Protein AF-A0A383A3B0-F1 (afdb_monomer_lite)

Radius of gyration: 23.28 Å; chains: 1; bounding box: 59×50×60 Å

Secondary structure (DSSP, 8-state):
-HHHHHHSS-HHHHHHGGGGHHHHHHHHHHHHHHH-HHHHHHHHHHHHHHHHHHHHHHHHHHHHSPPPTT-SS----GGGSSHHHHHHHHHHHHHHHHT--SHHHHHHHHHHHHHHHHHHHHHT-HHHHHHHHHHHHHHHHGGGS-------S---S-S-HHHHHHHHHHHHHHHHHHHHHHHHHHHHHHHHHHHS----HHHHHHHHHHHHHHHHHHHSTTT-S-TT-HHHHGGGT--TT-S-TT--S-----

Organism: NCBI:txid408172

pLDDT: mean 71.46, std 14.81, range [35.31, 95.44]

Structure (mmCIF, N/CA/C/O backbone):
data_AF-A0A383A3B0-F1
#
_entry.id   AF-A0A383A3B0-F1
#
loop_
_atom_site.group_PDB
_atom_site.id
_atom_site.type_symbol
_atom_site.label_atom_id
_atom_site.label_alt_id
_atom_site.label_comp_id
_atom_site.label_asym_id
_atom_site.label_entity_id
_atom_site.label_seq_id
_atom_site.pdbx_PDB_ins_code
_atom_site.Cartn_x
_atom_site.Cartn_y
_atom_site.Cartn_z
_atom_site.occupancy
_atom_site.B_iso_or_equiv
_atom_site.auth_seq_id
_atom_site.auth_comp_id
_atom_site.auth_asym_id
_atom_site.auth_atom_id
_atom_site.pdbx_PDB_model_num
ATOM 1 N N . SER A 1 1 ? -5.849 -15.292 -16.977 1.00 52.97 1 SER A N 1
ATOM 2 C CA . SER A 1 1 ? -7.202 -15.902 -16.977 1.00 52.97 1 SER A CA 1
ATOM 3 C C . SER A 1 1 ? -7.078 -17.417 -17.116 1.00 52.97 1 SER A C 1
ATOM 5 O O . SER A 1 1 ? -6.166 -17.869 -17.798 1.00 52.97 1 SER A O 1
ATOM 7 N N . LEU A 1 2 ? -7.965 -18.209 -16.495 1.00 58.41 2 LEU A N 1
ATOM 8 C CA . LEU A 1 2 ? -7.941 -19.687 -16.567 1.00 58.41 2 LEU A CA 1
ATOM 9 C C . LEU A 1 2 ? -7.883 -20.210 -18.016 1.00 58.41 2 LEU A C 1
ATOM 11 O O . LEU A 1 2 ? -7.104 -21.106 -18.318 1.00 58.41 2 LEU A O 1
ATOM 15 N N . LEU A 1 3 ? -8.624 -19.576 -18.930 1.00 56.88 3 LEU A N 1
ATOM 16 C CA . LEU A 1 3 ? -8.621 -19.905 -20.363 1.00 56.88 3 LEU A CA 1
ATOM 17 C C . LEU A 1 3 ? -7.269 -19.636 -21.050 1.00 56.88 3 LEU A C 1
ATOM 19 O O . LEU A 1 3 ? -6.867 -20.390 -21.929 1.00 56.88 3 LEU A O 1
ATOM 23 N N . SER A 1 4 ? -6.541 -18.599 -20.628 1.00 51.38 4 SER A N 1
ATOM 24 C CA . SER A 1 4 ? -5.202 -18.276 -21.143 1.00 51.38 4 SER A CA 1
ATOM 25 C C . SER A 1 4 ? -4.129 -19.224 -20.582 1.00 51.38 4 SER A C 1
ATOM 27 O O . SER A 1 4 ? -3.227 -19.628 -21.307 1.00 51.38 4 SER A O 1
ATOM 29 N N . VAL A 1 5 ? -4.275 -19.688 -19.332 1.00 58.38 5 VAL A N 1
ATOM 30 C CA . VAL A 1 5 ? -3.419 -20.743 -18.748 1.00 58.38 5 VAL A CA 1
ATOM 31 C C . VAL A 1 5 ? -3.615 -22.083 -19.465 1.00 58.38 5 VAL A C 1
ATOM 33 O O . VAL A 1 5 ? -2.646 -22.791 -19.718 1.00 58.38 5 VAL A O 1
ATOM 36 N N . MET A 1 6 ? -4.849 -22.417 -19.859 1.00 61.00 6 MET A N 1
ATOM 37 C CA . MET A 1 6 ? -5.130 -23.630 -20.642 1.00 61.00 6 MET A CA 1
ATOM 38 C C . MET A 1 6 ? -4.533 -23.583 -22.058 1.00 61.00 6 MET A C 1
ATOM 40 O O . MET A 1 6 ? -4.221 -24.633 -22.620 1.00 61.00 6 MET A O 1
ATOM 44 N N . ALA A 1 7 ? -4.360 -22.381 -22.616 1.00 59.28 7 ALA A N 1
ATOM 45 C CA . ALA A 1 7 ? -3.752 -22.147 -23.926 1.00 59.28 7 ALA A CA 1
ATOM 46 C C . ALA A 1 7 ? -2.217 -22.000 -23.882 1.00 59.28 7 ALA A C 1
ATOM 48 O O . ALA A 1 7 ? -1.566 -22.088 -24.923 1.00 59.28 7 ALA A O 1
ATOM 49 N N . SER A 1 8 ? -1.638 -21.795 -22.693 1.00 56.69 8 SER A N 1
ATOM 50 C CA . SER A 1 8 ? -0.191 -21.721 -22.475 1.00 56.69 8 SER A CA 1
ATOM 51 C C . SER A 1 8 ? 0.480 -23.075 -22.728 1.00 56.69 8 SER A C 1
ATOM 53 O O . SER A 1 8 ? -0.036 -24.132 -22.350 1.00 56.69 8 SER A O 1
ATOM 55 N N . ARG A 1 9 ? 1.665 -23.038 -23.354 1.00 57.84 9 ARG A N 1
ATOM 56 C CA . ARG A 1 9 ? 2.503 -24.223 -23.613 1.00 57.84 9 ARG A CA 1
ATOM 57 C C . ARG A 1 9 ? 2.981 -24.883 -22.313 1.00 57.84 9 ARG A C 1
ATOM 59 O O . ARG A 1 9 ? 3.090 -26.104 -22.282 1.00 57.84 9 ARG A O 1
ATOM 66 N N . ASP A 1 10 ? 3.170 -24.093 -21.253 1.00 62.19 10 ASP A N 1
ATOM 67 C CA . ASP A 1 10 ? 3.525 -24.551 -19.906 1.00 62.19 10 ASP A CA 1
ATOM 68 C C . ASP A 1 10 ? 2.336 -24.382 -18.951 1.00 62.19 10 ASP A C 1
ATOM 70 O O . ASP A 1 10 ? 2.154 -23.360 -18.284 1.00 62.19 10 ASP A O 1
ATOM 74 N N . ARG A 1 11 ? 1.482 -25.411 -18.904 1.00 58.91 11 ARG A N 1
ATOM 75 C CA . ARG A 1 11 ? 0.259 -25.425 -18.078 1.00 58.91 11 ARG A CA 1
ATOM 76 C C . ARG A 1 11 ? 0.552 -25.499 -16.578 1.00 58.91 11 ARG A C 1
ATOM 78 O O . ARG A 1 11 ? -0.259 -25.034 -15.786 1.00 58.91 11 ARG A O 1
ATOM 85 N N . VAL A 1 12 ? 1.680 -26.098 -16.193 1.00 61.06 12 VAL A N 1
ATOM 86 C CA . VAL A 1 12 ? 2.062 -26.307 -14.786 1.00 61.06 12 VAL A CA 1
ATOM 87 C C . VAL A 1 12 ? 2.526 -24.995 -14.150 1.00 61.06 12 VAL A C 1
ATOM 89 O O . VAL A 1 12 ? 2.072 -24.662 -13.059 1.00 61.06 12 VAL A O 1
ATOM 92 N N . GLU A 1 13 ? 3.335 -24.206 -14.861 1.00 59.34 13 GLU A N 1
ATOM 93 C CA . GLU A 1 13 ? 3.815 -22.893 -14.404 1.00 59.34 13 GLU A CA 1
ATOM 94 C C . GLU A 1 13 ? 2.648 -21.902 -14.225 1.00 59.34 13 GLU A C 1
ATOM 96 O O . GLU A 1 13 ? 2.495 -21.278 -13.175 1.00 59.34 13 GLU A O 1
ATOM 101 N N . GLY A 1 14 ? 1.731 -21.843 -15.202 1.00 55.81 14 GLY A N 1
ATOM 102 C CA . GLY A 1 14 ? 0.555 -20.966 -15.141 1.00 55.81 14 GLY A CA 1
ATOM 103 C C . GLY A 1 14 ? -0.447 -21.327 -14.034 1.00 55.81 14 GLY A C 1
ATOM 104 O O . GLY A 1 14 ? -1.266 -20.492 -13.649 1.00 55.81 14 GLY A O 1
ATOM 105 N N . LEU A 1 15 ? -0.379 -22.551 -13.494 1.00 59.22 15 LEU A N 1
ATOM 106 C CA . LEU A 1 15 ? -1.174 -22.997 -12.347 1.00 59.22 15 LEU A CA 1
ATOM 107 C C . LEU A 1 15 ? -0.627 -22.495 -11.005 1.00 59.22 15 LEU A C 1
ATOM 109 O O . LEU A 1 15 ? -1.408 -22.288 -10.078 1.00 59.22 15 LEU A O 1
ATOM 113 N N . PHE A 1 16 ? 0.676 -22.228 -10.898 1.00 57.12 16 PHE A N 1
ATOM 114 C CA . PHE A 1 16 ? 1.257 -21.616 -9.700 1.00 57.12 16 PHE A CA 1
ATOM 115 C C . PHE A 1 16 ? 1.021 -20.100 -9.630 1.00 57.12 16 PHE A C 1
ATOM 117 O O . PHE A 1 16 ? 0.923 -19.557 -8.527 1.00 57.12 16 PHE A O 1
ATOM 124 N N . GLU A 1 17 ? 0.820 -19.435 -10.772 1.00 57.41 17 GLU A N 1
ATOM 125 C CA . GLU A 1 17 ? 0.401 -18.024 -10.831 1.00 57.41 17 GLU A CA 1
ATOM 126 C C . GLU A 1 17 ? -1.098 -17.805 -10.527 1.00 57.41 17 GLU A C 1
ATOM 128 O O . GLU A 1 17 ? -1.523 -16.692 -10.230 1.00 57.41 17 GLU A O 1
ATOM 133 N N . LEU A 1 18 ? -1.915 -18.867 -10.459 1.00 58.00 18 LEU A N 1
ATOM 134 C CA . LEU A 1 18 ? -3.342 -18.800 -10.088 1.00 58.00 18 LEU A CA 1
ATOM 135 C C . LEU A 1 18 ? -3.607 -18.416 -8.618 1.00 58.00 18 LEU A C 1
ATOM 137 O O . LEU A 1 18 ? -4.763 -18.403 -8.192 1.00 58.00 18 LEU A O 1
ATOM 141 N N . ARG A 1 19 ? -2.584 -18.035 -7.837 1.00 56.69 19 ARG A N 1
ATOM 142 C CA . ARG A 1 19 ? -2.753 -17.409 -6.507 1.00 56.69 19 ARG A CA 1
ATOM 143 C C . ARG A 1 19 ? -3.634 -16.154 -6.568 1.00 56.69 19 ARG A C 1
ATOM 145 O O . ARG A 1 19 ? -4.275 -15.795 -5.586 1.00 56.69 19 ARG A O 1
ATOM 152 N N . GLU A 1 20 ? -3.753 -15.538 -7.735 1.00 60.06 20 GLU A N 1
ATOM 153 C CA . GLU A 1 20 ? -4.699 -14.455 -7.996 1.00 60.06 20 GLU A CA 1
ATOM 154 C C . GLU A 1 20 ? -6.174 -14.878 -7.870 1.00 60.06 20 GLU A C 1
ATOM 156 O O . GLU A 1 20 ? -7.031 -14.017 -7.690 1.00 60.06 20 GLU A O 1
ATOM 161 N N . ILE A 1 21 ? -6.508 -16.179 -7.867 1.00 65.06 21 ILE A N 1
ATOM 162 C CA . ILE A 1 21 ? -7.881 -16.642 -7.597 1.00 65.06 21 ILE A CA 1
ATOM 163 C C . ILE A 1 21 ? -8.361 -16.165 -6.222 1.00 65.06 21 ILE A C 1
ATOM 165 O O . ILE A 1 21 ? -9.535 -15.829 -6.052 1.00 65.06 21 ILE A O 1
ATOM 169 N N . PHE A 1 22 ? -7.459 -16.071 -5.242 1.00 65.81 22 PHE A N 1
ATOM 170 C CA . PHE A 1 22 ? -7.802 -15.567 -3.915 1.00 65.81 22 PHE A CA 1
ATOM 171 C C . PHE A 1 22 ? -8.267 -14.100 -3.947 1.00 65.81 22 PHE A C 1
ATOM 173 O O . PHE A 1 22 ? -9.016 -13.687 -3.061 1.00 65.81 22 PHE A O 1
ATOM 180 N N . LEU A 1 23 ? -7.938 -13.328 -4.993 1.00 71.06 23 LEU A N 1
ATOM 181 C CA . LEU A 1 23 ? -8.481 -11.980 -5.189 1.00 71.06 23 LEU A CA 1
ATOM 182 C C . LEU A 1 23 ? -9.992 -12.000 -5.458 1.00 71.06 23 LEU A C 1
ATOM 184 O O . LEU A 1 23 ? -10.677 -11.066 -5.053 1.00 71.06 23 LEU A O 1
ATOM 188 N N . PHE A 1 24 ? -10.553 -13.070 -6.035 1.00 76.25 24 PHE A N 1
ATOM 189 C CA . PHE A 1 24 ? -12.012 -13.204 -6.177 1.00 76.25 24 PHE A CA 1
ATOM 190 C C . PHE A 1 24 ? -12.716 -13.444 -4.837 1.00 76.25 24 PHE A C 1
ATOM 192 O O . PHE A 1 24 ? -13.902 -13.142 -4.704 1.00 76.25 24 PHE A O 1
ATOM 199 N N . ALA A 1 25 ? -11.999 -13.936 -3.822 1.00 75.19 25 ALA A N 1
ATOM 200 C CA . ALA A 1 25 ? -12.532 -14.042 -2.468 1.00 75.19 25 ALA A CA 1
ATOM 201 C C . ALA A 1 25 ? -12.521 -12.690 -1.733 1.00 75.19 25 ALA A C 1
ATOM 203 O O . ALA A 1 25 ? -13.308 -12.498 -0.804 1.00 75.19 25 ALA A O 1
ATOM 204 N N . ALA A 1 26 ? -11.683 -11.731 -2.148 1.00 80.06 26 ALA A N 1
ATOM 205 C CA . ALA A 1 26 ? -11.537 -10.451 -1.457 1.00 80.06 26 ALA A CA 1
ATOM 206 C C . ALA A 1 26 ? -12.848 -9.640 -1.360 1.00 80.06 26 ALA A C 1
ATOM 208 O O . ALA A 1 26 ? -13.149 -9.172 -0.258 1.00 80.06 26 ALA A O 1
ATOM 209 N N . PRO A 1 27 ? -13.690 -9.512 -2.408 1.00 81.12 27 PRO A N 1
ATOM 210 C CA . PRO A 1 27 ? -14.987 -8.842 -2.296 1.00 81.12 27 PRO A CA 1
ATOM 211 C C . PRO A 1 27 ? -15.935 -9.544 -1.322 1.00 81.12 27 PRO A C 1
ATOM 213 O O . PRO A 1 27 ? -16.608 -8.884 -0.535 1.00 81.12 27 PRO A O 1
ATOM 216 N N . VAL A 1 28 ? -15.957 -10.881 -1.329 1.00 82.31 28 VAL A N 1
ATOM 217 C CA . VAL A 1 28 ? -16.833 -11.688 -0.464 1.00 82.31 28 VAL A CA 1
ATOM 218 C C . VAL A 1 28 ? -16.423 -11.548 1.000 1.00 82.31 28 VAL A C 1
ATOM 220 O O . VAL A 1 28 ? -17.264 -11.292 1.861 1.00 82.31 28 VAL A O 1
ATOM 223 N N . VAL A 1 29 ? -15.122 -11.651 1.282 1.00 81.25 29 VAL A N 1
ATOM 224 C CA . VAL A 1 29 ? -14.567 -11.459 2.626 1.00 81.25 29 VAL A CA 1
ATOM 225 C C . VAL A 1 29 ? -14.813 -10.028 3.101 1.00 81.25 29 VAL A C 1
ATOM 227 O O . VAL A 1 29 ? -15.280 -9.827 4.219 1.00 81.25 29 VAL A O 1
ATOM 230 N N . THR A 1 30 ? -14.577 -9.031 2.247 1.00 81.75 30 THR A N 1
ATOM 231 C CA . THR A 1 30 ? -14.798 -7.616 2.583 1.00 81.75 30 THR A CA 1
ATOM 232 C C . THR A 1 30 ? -16.273 -7.338 2.874 1.00 81.75 30 THR A C 1
ATOM 234 O O . THR A 1 30 ? -16.594 -6.671 3.856 1.00 81.75 30 THR A O 1
ATOM 237 N N . TRP A 1 31 ? -17.186 -7.904 2.081 1.00 82.31 31 TRP A N 1
ATOM 238 C CA . TRP A 1 31 ? -18.629 -7.808 2.298 1.00 82.31 31 TRP A CA 1
ATOM 239 C C . TRP A 1 31 ? -19.073 -8.468 3.611 1.00 82.31 31 TRP A C 1
ATOM 241 O O . TRP A 1 31 ? -19.857 -7.889 4.365 1.00 82.31 31 TRP A O 1
ATOM 251 N N . ALA A 1 32 ? -18.544 -9.653 3.927 1.00 81.50 32 ALA A N 1
ATOM 252 C CA . ALA A 1 32 ? -18.823 -10.340 5.186 1.00 81.50 32 ALA A CA 1
ATOM 253 C C . ALA A 1 32 ? -18.321 -9.538 6.400 1.00 81.50 32 ALA A C 1
ATOM 255 O O . ALA A 1 32 ? -19.049 -9.376 7.380 1.00 81.50 32 ALA A O 1
ATOM 256 N N . LEU A 1 33 ? -17.113 -8.969 6.307 1.00 84.38 33 LEU A N 1
ATOM 257 C CA . LEU A 1 33 ? -16.558 -8.069 7.321 1.00 84.38 33 LEU A CA 1
ATOM 258 C C . LEU A 1 33 ? -17.365 -6.770 7.445 1.00 84.38 33 LEU A C 1
ATOM 260 O O . LEU A 1 33 ? -17.422 -6.199 8.527 1.00 84.38 33 LEU A O 1
ATOM 264 N N . TRP A 1 34 ? -17.997 -6.290 6.374 1.00 82.81 34 TRP A N 1
ATOM 265 C CA . TRP A 1 34 ? -18.821 -5.083 6.428 1.00 82.81 34 TRP A CA 1
ATOM 266 C C . TRP A 1 34 ? -20.138 -5.293 7.188 1.00 82.81 34 TRP A C 1
ATOM 268 O O . TRP A 1 34 ? -20.570 -4.399 7.915 1.00 82.81 34 TRP A O 1
ATOM 278 N N . ARG A 1 35 ? -20.781 -6.461 7.041 1.00 86.38 35 ARG A N 1
ATOM 279 C CA . ARG A 1 35 ? -22.093 -6.732 7.661 1.00 86.38 35 ARG A CA 1
ATOM 280 C C . ARG A 1 35 ? -22.025 -7.026 9.157 1.00 86.38 35 ARG A C 1
ATOM 282 O O . ARG A 1 35 ? -22.967 -6.683 9.864 1.00 86.38 35 ARG A O 1
ATOM 289 N N . ASP A 1 36 ? -20.956 -7.663 9.632 1.00 87.31 36 ASP A N 1
ATOM 290 C CA . ASP A 1 36 ? -20.800 -8.034 11.043 1.00 87.31 36 ASP A CA 1
ATOM 291 C C . ASP A 1 36 ? -19.672 -7.233 11.705 1.00 87.31 36 ASP A C 1
ATOM 293 O O . ASP A 1 36 ? -18.486 -7.421 11.429 1.00 87.31 36 ASP A O 1
ATOM 297 N N . GLU A 1 37 ? -20.040 -6.367 12.650 1.00 85.62 37 GLU A N 1
ATOM 298 C CA . GLU A 1 37 ? -19.102 -5.542 13.408 1.00 85.62 37 GLU A CA 1
ATOM 299 C C . GLU A 1 37 ? -18.074 -6.366 14.203 1.00 85.62 37 GLU A C 1
ATOM 301 O O . GLU A 1 37 ? -16.904 -5.976 14.292 1.00 85.62 37 GLU A O 1
ATOM 306 N N . LYS A 1 38 ? -18.462 -7.530 14.741 1.00 86.00 38 LYS A N 1
ATOM 307 C CA . LYS A 1 38 ? -17.539 -8.417 15.464 1.00 86.00 38 LYS A CA 1
ATOM 308 C C . LYS A 1 38 ? -16.576 -9.103 1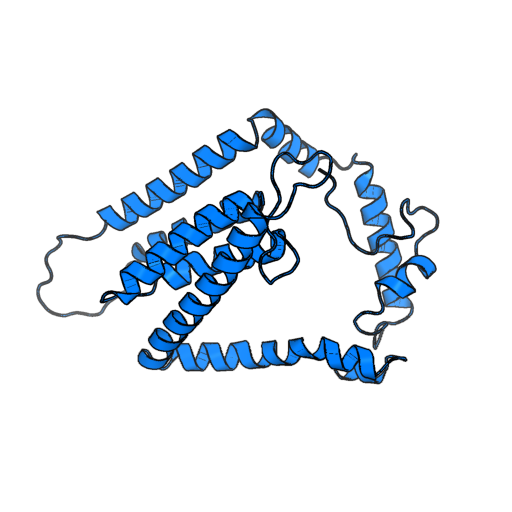4.503 1.00 86.00 38 LYS A C 1
ATOM 310 O O . LYS A 1 38 ? -15.397 -9.261 14.834 1.00 86.00 38 LYS A O 1
ATOM 315 N N . ALA A 1 39 ? -17.044 -9.519 13.326 1.00 86.94 39 ALA A N 1
ATOM 316 C CA . ALA A 1 39 ? -16.177 -10.044 12.272 1.00 86.94 39 ALA A CA 1
ATOM 317 C C . ALA A 1 39 ? -15.189 -8.971 11.798 1.00 86.94 39 ALA A C 1
ATOM 319 O O . ALA A 1 39 ? -13.989 -9.236 11.778 1.00 86.94 39 ALA A O 1
ATOM 320 N N . ARG A 1 40 ? -15.659 -7.742 11.546 1.00 87.81 40 ARG A N 1
ATOM 321 C CA . ARG A 1 40 ? -14.827 -6.580 11.198 1.00 87.81 40 ARG A CA 1
ATOM 322 C C . ARG A 1 40 ? -13.714 -6.339 12.207 1.00 87.81 40 ARG A C 1
ATOM 324 O O . ARG A 1 40 ? -12.547 -6.235 11.838 1.00 87.81 40 ARG A O 1
ATOM 331 N N . ALA A 1 41 ? -14.069 -6.272 13.491 1.00 87.06 41 ALA A N 1
ATOM 332 C CA . ALA A 1 41 ? -13.117 -6.007 14.562 1.00 87.06 41 ALA A CA 1
ATOM 333 C C . ALA A 1 41 ? -12.071 -7.124 14.694 1.00 87.06 41 ALA A C 1
ATOM 335 O O . ALA A 1 41 ? -10.896 -6.842 14.928 1.00 87.06 41 ALA A O 1
ATOM 336 N N . ARG A 1 42 ? -12.472 -8.393 14.526 1.00 88.12 42 ARG A N 1
ATOM 337 C CA . ARG A 1 42 ? -11.534 -9.526 14.495 1.00 88.12 42 ARG A CA 1
ATOM 338 C C . ARG A 1 42 ? -10.632 -9.475 13.264 1.00 88.12 42 ARG A C 1
ATOM 340 O O . ARG A 1 42 ? -9.423 -9.605 13.419 1.00 88.12 42 ARG A O 1
ATOM 347 N N . GLY A 1 43 ? -11.195 -9.225 12.084 1.00 88.75 43 GLY A N 1
ATOM 348 C CA . GLY A 1 43 ? -10.455 -9.105 10.828 1.00 88.75 43 GLY A CA 1
ATOM 349 C C . GLY A 1 43 ? -9.384 -8.019 10.889 1.00 88.75 43 GLY A C 1
ATOM 350 O O . GLY A 1 43 ? -8.235 -8.284 10.558 1.00 88.75 43 GLY A O 1
ATOM 351 N N . LEU A 1 44 ? -9.716 -6.840 11.424 1.00 89.94 44 LEU A N 1
ATOM 352 C CA . LEU A 1 44 ? -8.750 -5.756 11.626 1.00 89.94 44 LEU A CA 1
ATOM 353 C C . LEU A 1 44 ? -7.623 -6.126 12.603 1.00 89.94 44 LEU A C 1
ATOM 355 O O . LEU A 1 44 ? -6.477 -5.755 12.374 1.00 89.94 44 LEU A O 1
ATOM 359 N N . LYS A 1 45 ? -7.910 -6.880 13.673 1.00 90.31 45 LYS A N 1
ATOM 360 C CA . LYS A 1 45 ? -6.864 -7.365 14.594 1.00 90.31 45 LYS A CA 1
ATOM 361 C C . LYS A 1 45 ? -5.938 -8.377 13.921 1.00 90.31 45 LYS A C 1
ATOM 363 O O . LYS A 1 45 ? -4.728 -8.271 14.074 1.00 90.31 45 LYS A O 1
ATOM 368 N N . VAL A 1 46 ? -6.491 -9.328 13.166 1.00 91.44 46 VAL A N 1
ATOM 369 C CA . VAL A 1 46 ? -5.700 -10.305 12.397 1.00 91.44 46 VAL A CA 1
ATOM 370 C C . VAL A 1 46 ? -4.836 -9.588 11.360 1.00 91.44 46 VAL A C 1
ATOM 372 O O . VAL A 1 46 ? -3.644 -9.862 11.253 1.00 91.44 46 VAL A O 1
ATOM 375 N N . PHE A 1 47 ? -5.411 -8.609 10.664 1.00 91.62 47 PHE A N 1
ATOM 376 C CA . PHE A 1 47 ? -4.686 -7.748 9.740 1.00 91.62 47 PHE A CA 1
ATOM 377 C C . PHE A 1 47 ? -3.542 -7.000 10.437 1.00 91.62 47 PHE A C 1
ATOM 379 O O . PHE A 1 47 ? -2.419 -7.017 9.943 1.00 91.62 47 PHE A O 1
ATOM 386 N N . ALA A 1 48 ? -3.781 -6.426 11.621 1.00 92.88 48 ALA A N 1
ATOM 387 C CA . ALA A 1 48 ? -2.748 -5.740 12.394 1.00 92.88 48 ALA A CA 1
ATOM 388 C C . ALA A 1 48 ? -1.577 -6.652 12.779 1.00 92.88 48 ALA A C 1
ATOM 390 O O . ALA A 1 48 ? -0.424 -6.234 12.688 1.00 92.88 48 ALA A O 1
ATOM 391 N N . VAL A 1 49 ? -1.857 -7.905 13.151 1.00 94.19 49 VAL A N 1
ATOM 392 C CA . VAL A 1 49 ? -0.820 -8.915 13.414 1.00 94.19 49 VAL A CA 1
ATOM 393 C C . VAL A 1 49 ? -0.027 -9.230 12.143 1.00 94.19 49 VAL A C 1
ATOM 395 O O . VAL A 1 49 ? 1.199 -9.288 12.193 1.00 94.19 49 VAL A O 1
ATOM 398 N N . GLY A 1 50 ? -0.700 -9.373 10.996 1.00 93.81 50 GLY A N 1
ATOM 399 C CA . GLY A 1 50 ? -0.041 -9.589 9.704 1.00 93.81 50 GLY A CA 1
ATOM 400 C C . GLY A 1 50 ? 0.887 -8.436 9.310 1.00 93.81 50 GLY A C 1
ATOM 401 O O . GLY A 1 50 ? 2.026 -8.670 8.908 1.00 93.81 50 GLY A O 1
ATOM 402 N N . ILE A 1 51 ? 0.442 -7.190 9.497 1.00 95.25 51 ILE A N 1
ATOM 403 C CA . ILE A 1 51 ? 1.277 -6.006 9.255 1.00 95.25 51 ILE A CA 1
ATOM 404 C C . ILE A 1 51 ? 2.455 -5.958 10.221 1.00 95.25 51 ILE A C 1
ATOM 406 O O . ILE A 1 51 ? 3.573 -5.714 9.785 1.00 95.25 51 ILE A O 1
ATOM 410 N N . PHE A 1 52 ? 2.248 -6.254 11.503 1.00 95.06 52 PHE A N 1
ATOM 411 C CA . PHE A 1 52 ? 3.346 -6.323 12.463 1.00 95.06 52 PHE A CA 1
ATOM 412 C C . PHE A 1 52 ? 4.409 -7.361 12.067 1.00 95.06 52 PHE A C 1
ATOM 414 O O . PHE A 1 52 ? 5.599 -7.057 12.101 1.00 95.06 52 PHE A O 1
ATOM 421 N N . ALA A 1 53 ? 3.999 -8.551 11.618 1.00 95.44 53 ALA A N 1
ATOM 422 C CA . ALA A 1 53 ? 4.927 -9.568 11.125 1.00 95.44 53 ALA A CA 1
ATOM 423 C C . ALA A 1 53 ? 5.697 -9.095 9.877 1.00 95.44 53 ALA A C 1
ATOM 425 O O . ALA A 1 53 ? 6.911 -9.274 9.790 1.00 95.44 53 ALA A O 1
ATOM 426 N N . ALA A 1 54 ? 5.017 -8.434 8.934 1.00 93.31 54 ALA A N 1
ATOM 427 C CA . ALA A 1 54 ? 5.659 -7.874 7.747 1.00 93.31 54 ALA A CA 1
ATOM 428 C C . ALA A 1 54 ? 6.664 -6.759 8.095 1.00 93.31 54 ALA A C 1
ATOM 430 O O . ALA A 1 54 ? 7.746 -6.700 7.511 1.00 93.31 54 ALA A O 1
ATOM 431 N N . LEU A 1 55 ? 6.334 -5.911 9.075 1.00 91.81 55 LEU A N 1
ATOM 432 C CA . LEU A 1 55 ? 7.234 -4.884 9.603 1.00 91.81 55 LEU A CA 1
ATOM 433 C C . LEU A 1 55 ? 8.462 -5.500 10.261 1.00 91.81 55 LEU A C 1
ATOM 435 O O . LEU A 1 55 ? 9.565 -5.030 10.014 1.00 91.81 55 LEU A O 1
ATOM 439 N N . PHE A 1 56 ? 8.293 -6.564 11.047 1.00 92.75 56 PHE A N 1
ATOM 440 C CA . PHE A 1 56 ? 9.414 -7.263 11.670 1.00 92.75 56 PHE A CA 1
ATOM 441 C C . PHE A 1 56 ? 10.426 -7.751 10.624 1.00 92.75 56 PHE A C 1
ATOM 443 O O . PHE A 1 56 ? 11.619 -7.489 10.756 1.00 92.75 56 PHE A O 1
ATOM 450 N N . VAL A 1 57 ? 9.948 -8.371 9.538 1.00 92.56 57 VAL A N 1
ATOM 451 C CA . VAL A 1 57 ? 10.802 -8.778 8.408 1.00 92.56 57 VAL A CA 1
ATOM 452 C C . VAL A 1 57 ? 11.465 -7.565 7.748 1.00 92.56 57 VAL A C 1
ATOM 454 O O . VAL A 1 57 ? 12.663 -7.599 7.484 1.00 92.56 57 VAL A O 1
ATOM 457 N N . GLY A 1 58 ? 10.718 -6.483 7.512 1.00 88.25 58 GLY A N 1
ATOM 458 C CA . GLY A 1 58 ? 11.246 -5.255 6.909 1.00 88.25 58 GLY A CA 1
ATOM 459 C C . GLY A 1 58 ? 12.350 -4.590 7.739 1.00 88.25 58 GLY A C 1
ATOM 460 O O . GLY A 1 58 ? 13.395 -4.242 7.193 1.00 88.25 58 GLY A O 1
ATOM 461 N N . PHE A 1 59 ? 12.161 -4.462 9.054 1.00 87.88 59 PHE A N 1
ATOM 462 C CA . PHE A 1 59 ? 13.174 -3.917 9.963 1.00 87.88 59 PHE A CA 1
ATOM 463 C C . PHE A 1 59 ? 14.387 -4.835 10.087 1.00 87.88 59 PHE A C 1
ATOM 465 O O . PHE A 1 59 ? 15.514 -4.348 10.095 1.00 87.88 59 PHE A O 1
ATOM 472 N N . TYR A 1 60 ? 14.177 -6.153 10.138 1.00 90.12 60 TYR A N 1
ATOM 473 C CA . TYR A 1 60 ? 15.274 -7.117 10.135 1.00 90.12 60 TYR A CA 1
ATOM 474 C C . TYR A 1 60 ? 16.122 -6.995 8.861 1.00 90.12 60 TYR A C 1
ATOM 476 O O . TYR A 1 60 ? 17.344 -6.890 8.941 1.00 90.12 60 TYR A O 1
ATOM 484 N N . GLN A 1 61 ? 15.482 -6.916 7.689 1.00 88.38 61 GLN A N 1
ATOM 485 C CA . GLN A 1 61 ? 16.183 -6.683 6.426 1.00 88.38 61 GLN A CA 1
ATOM 486 C C . GLN A 1 61 ? 16.949 -5.357 6.441 1.00 88.38 61 GLN A C 1
ATOM 488 O O . GLN A 1 61 ? 18.115 -5.340 6.060 1.00 88.38 61 GLN A O 1
ATOM 493 N N . ALA A 1 62 ? 16.330 -4.272 6.914 1.00 83.62 62 ALA A N 1
ATOM 494 C CA . ALA A 1 62 ? 16.977 -2.964 7.015 1.00 83.62 62 ALA A CA 1
ATOM 495 C C . ALA A 1 62 ? 18.194 -2.958 7.956 1.00 83.62 62 ALA A C 1
ATOM 497 O O . ALA A 1 62 ? 19.131 -2.201 7.726 1.00 83.62 62 ALA A O 1
ATOM 498 N N . ALA A 1 63 ? 18.183 -3.787 9.003 1.00 85.19 63 ALA A N 1
ATOM 499 C CA . ALA A 1 63 ? 19.260 -3.859 9.986 1.00 85.19 63 ALA A CA 1
ATOM 500 C C . ALA A 1 63 ? 20.440 -4.738 9.541 1.00 85.19 63 ALA A C 1
ATOM 502 O O . ALA A 1 63 ? 21.575 -4.470 9.923 1.00 85.19 63 ALA A O 1
ATOM 503 N N . VAL A 1 64 ? 20.177 -5.803 8.777 1.00 87.12 64 VAL A N 1
ATOM 504 C CA . VAL A 1 64 ? 21.182 -6.834 8.455 1.00 87.12 64 VAL A CA 1
ATOM 505 C C . VAL A 1 64 ? 21.700 -6.724 7.020 1.00 87.12 64 VAL A C 1
ATOM 507 O O . VAL A 1 64 ? 22.808 -7.172 6.729 1.00 87.12 64 VAL A O 1
ATOM 510 N N . THR A 1 65 ? 20.925 -6.134 6.109 1.00 86.19 65 THR A N 1
ATOM 511 C CA . THR A 1 65 ? 21.271 -6.120 4.683 1.00 86.19 65 THR A CA 1
ATOM 512 C C . THR A 1 65 ? 22.107 -4.898 4.337 1.00 86.19 65 THR A C 1
ATOM 514 O O . THR A 1 65 ? 21.725 -3.762 4.617 1.00 86.19 65 THR A O 1
ATOM 517 N N . THR A 1 66 ? 23.242 -5.126 3.683 1.00 77.56 66 THR A N 1
ATOM 518 C CA . THR A 1 66 ? 24.092 -4.044 3.188 1.00 77.56 66 THR A CA 1
ATOM 519 C C . THR A 1 66 ? 23.435 -3.340 1.996 1.00 77.56 66 THR A C 1
ATOM 521 O O . THR A 1 66 ? 22.882 -4.020 1.124 1.00 77.56 66 THR A O 1
ATOM 524 N N . PRO A 1 67 ? 23.501 -1.999 1.916 1.00 77.62 67 PRO A N 1
ATOM 525 C CA . PRO A 1 67 ? 23.039 -1.255 0.748 1.00 77.62 67 PRO A CA 1
ATOM 526 C C . PRO A 1 67 ? 23.726 -1.719 -0.543 1.00 77.62 67 PRO A C 1
ATOM 528 O O . PRO A 1 67 ? 24.867 -2.187 -0.520 1.00 77.62 67 PRO A O 1
ATOM 531 N N . ALA A 1 68 ? 23.035 -1.574 -1.674 1.00 73.38 68 ALA A N 1
ATOM 532 C CA . ALA A 1 68 ? 23.638 -1.804 -2.981 1.00 73.38 68 ALA A CA 1
ATOM 533 C C . ALA A 1 68 ? 24.754 -0.770 -3.251 1.00 73.38 68 ALA A C 1
ATOM 535 O O . ALA A 1 68 ? 24.701 0.338 -2.708 1.00 73.38 68 ALA A O 1
ATOM 536 N N . PRO A 1 69 ? 25.759 -1.088 -4.088 1.00 60.72 69 PRO A N 1
ATOM 537 C CA . PRO A 1 69 ? 26.815 -0.140 -4.434 1.00 60.72 69 PRO A CA 1
ATOM 538 C C . PRO A 1 69 ? 26.230 1.174 -4.979 1.00 60.72 69 PRO A C 1
ATOM 540 O O . PRO A 1 69 ? 25.546 1.168 -5.999 1.00 60.72 69 PRO A O 1
ATOM 543 N N . GLY A 1 70 ? 26.491 2.289 -4.290 1.00 64.69 70 GLY A N 1
ATOM 544 C CA . GLY A 1 70 ? 25.978 3.622 -4.640 1.00 64.69 70 GLY A CA 1
ATOM 545 C C . GLY A 1 70 ? 24.752 4.091 -3.843 1.00 64.69 70 GLY A C 1
ATOM 546 O O . GLY A 1 70 ? 24.450 5.281 -3.873 1.00 64.69 70 GLY A O 1
ATOM 547 N N . ASP A 1 71 ? 24.089 3.215 -3.081 1.00 65.94 71 ASP A N 1
ATOM 548 C CA . ASP A 1 71 ? 22.995 3.594 -2.180 1.00 65.94 71 ASP A CA 1
ATOM 549 C C . ASP A 1 71 ? 23.510 3.844 -0.752 1.00 65.94 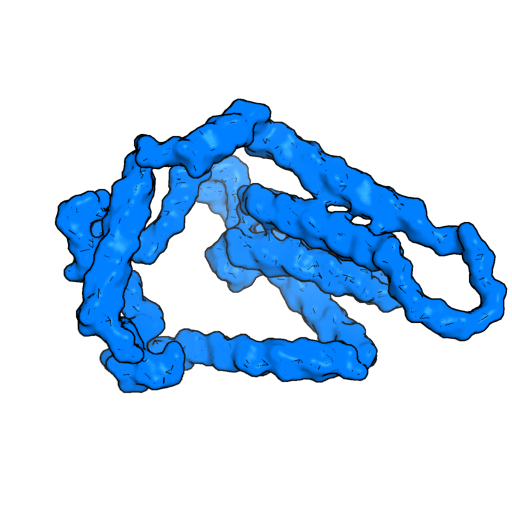71 ASP A C 1
ATOM 551 O O . ASP A 1 71 ? 24.260 3.051 -0.187 1.00 65.94 71 ASP A O 1
ATOM 555 N N . ALA A 1 72 ? 23.054 4.933 -0.125 1.00 66.62 72 ALA A N 1
ATOM 556 C CA . ALA A 1 72 ? 23.415 5.259 1.259 1.00 66.62 72 ALA A CA 1
ATOM 557 C C . ALA A 1 72 ? 22.697 4.376 2.302 1.00 66.62 72 ALA A C 1
ATOM 559 O O . ALA A 1 72 ? 23.195 4.197 3.411 1.00 66.62 72 ALA A O 1
ATOM 560 N N . ILE A 1 73 ? 21.507 3.854 1.972 1.00 70.25 73 ILE A N 1
ATOM 561 C CA . ILE A 1 73 ? 20.643 3.074 2.873 1.00 70.25 73 ILE A CA 1
ATOM 562 C C . ILE A 1 73 ? 19.990 1.939 2.079 1.00 70.25 73 ILE A C 1
ATOM 564 O O . ILE A 1 73 ? 19.548 2.138 0.947 1.00 70.25 73 ILE A O 1
ATOM 568 N N . TYR A 1 74 ? 19.882 0.756 2.687 1.00 76.62 74 TYR A N 1
ATOM 569 C CA . TYR A 1 74 ? 19.166 -0.369 2.097 1.00 76.62 74 TYR A CA 1
ATOM 570 C C . TYR A 1 74 ? 17.654 -0.103 2.059 1.00 76.62 74 TYR A C 1
ATOM 572 O O . TYR A 1 74 ? 17.025 0.162 3.086 1.00 76.62 74 TYR A O 1
ATOM 580 N N . ARG A 1 75 ? 17.056 -0.217 0.868 1.00 81.56 75 ARG A N 1
ATOM 581 C CA . ARG A 1 75 ? 15.608 -0.071 0.671 1.00 81.56 75 ARG A CA 1
ATOM 582 C C . ARG A 1 75 ? 14.902 -1.360 1.044 1.00 81.56 75 ARG A C 1
ATOM 584 O O . ARG A 1 75 ? 14.877 -2.320 0.276 1.00 81.56 75 ARG A O 1
ATOM 591 N N . ALA A 1 76 ? 14.293 -1.367 2.218 1.00 83.12 76 ALA A N 1
ATOM 592 C CA . ALA A 1 76 ? 13.634 -2.556 2.720 1.00 83.12 76 ALA A CA 1
ATOM 593 C C . ALA A 1 76 ? 12.424 -2.966 1.869 1.00 83.12 76 ALA A C 1
ATOM 595 O O . ALA A 1 76 ? 11.546 -2.159 1.552 1.00 83.12 76 ALA A O 1
ATOM 596 N N . THR A 1 77 ? 12.374 -4.249 1.520 1.00 84.94 77 THR A N 1
ATOM 597 C CA . THR A 1 77 ? 11.335 -4.832 0.660 1.00 84.94 77 THR A CA 1
ATOM 598 C C . THR A 1 77 ? 10.283 -5.603 1.455 1.00 84.94 77 THR A C 1
ATOM 600 O O . THR A 1 77 ? 9.200 -5.890 0.943 1.00 84.94 77 THR A O 1
ATOM 603 N N . GLY A 1 78 ? 10.577 -5.914 2.721 1.00 87.19 78 GLY A N 1
ATOM 604 C CA . GLY A 1 78 ? 9.720 -6.728 3.566 1.00 87.19 78 GLY A CA 1
ATOM 605 C C . GLY A 1 78 ? 9.488 -8.114 2.949 1.00 87.19 78 GLY A C 1
ATOM 606 O O . GLY A 1 78 ? 10.318 -8.610 2.184 1.00 87.19 78 GLY A O 1
ATOM 607 N N . PRO A 1 79 ? 8.350 -8.760 3.240 1.00 86.81 79 PRO A N 1
ATOM 608 C CA . PRO A 1 79 ? 8.023 -10.061 2.661 1.00 86.81 79 PRO A CA 1
ATOM 609 C C . PRO A 1 79 ? 7.549 -9.983 1.198 1.00 86.81 79 PRO A C 1
ATOM 611 O O . PRO A 1 79 ? 7.301 -11.020 0.593 1.00 86.81 79 PRO A O 1
ATOM 614 N N . LEU A 1 80 ? 7.379 -8.779 0.635 1.00 83.19 80 LEU A N 1
ATOM 615 C CA . LEU A 1 80 ? 6.773 -8.570 -0.687 1.00 83.19 80 LEU A CA 1
ATOM 616 C C . LEU A 1 80 ? 7.798 -8.438 -1.822 1.00 83.19 80 LEU A C 1
ATOM 618 O O . LEU A 1 80 ? 7.418 -8.201 -2.964 1.00 83.19 80 LEU A O 1
ATOM 622 N N . GLY A 1 81 ? 9.092 -8.588 -1.533 1.00 77.88 81 GLY A N 1
ATOM 623 C CA . GLY A 1 81 ? 10.156 -8.682 -2.540 1.00 77.88 81 GLY A CA 1
ATOM 624 C C . GLY A 1 81 ? 10.503 -7.374 -3.260 1.00 77.88 81 GLY A C 1
ATOM 625 O O . GLY A 1 81 ? 11.601 -7.257 -3.791 1.00 77.88 81 GLY A O 1
ATOM 626 N N . HIS A 1 82 ? 9.636 -6.355 -3.221 1.00 82.19 82 HIS A N 1
ATOM 627 C CA . HIS A 1 82 ? 9.913 -5.045 -3.808 1.00 82.19 82 HIS A CA 1
ATOM 628 C C . HIS A 1 82 ? 9.452 -3.889 -2.912 1.00 82.19 82 HIS A C 1
ATOM 630 O O . HIS A 1 82 ? 8.285 -3.801 -2.526 1.00 82.19 82 HIS A O 1
ATOM 636 N N . TYR A 1 83 ? 10.356 -2.936 -2.658 1.00 81.06 83 TYR A N 1
ATOM 637 C CA . TYR A 1 83 ? 10.152 -1.813 -1.733 1.00 81.06 83 TYR A CA 1
ATOM 638 C C . TYR A 1 83 ? 8.932 -0.927 -2.070 1.00 81.06 83 TYR A C 1
ATOM 640 O O . TYR A 1 83 ? 8.256 -0.459 -1.159 1.00 81.06 83 TYR A O 1
ATOM 648 N N . MET A 1 84 ? 8.585 -0.760 -3.356 1.00 84.31 84 MET A N 1
ATOM 649 C CA . MET A 1 84 ? 7.388 -0.020 -3.801 1.00 84.31 84 MET A CA 1
ATOM 650 C C . MET A 1 84 ? 6.073 -0.724 -3.471 1.00 84.31 84 MET A C 1
ATOM 652 O O . MET A 1 84 ? 5.119 -0.086 -3.034 1.00 84.31 84 MET A O 1
ATOM 656 N N . THR A 1 85 ? 6.015 -2.042 -3.657 1.00 87.12 85 THR A N 1
ATOM 657 C CA . THR A 1 85 ? 4.813 -2.816 -3.313 1.00 87.12 85 THR A CA 1
ATOM 658 C C . THR A 1 85 ? 4.615 -2.858 -1.803 1.00 87.12 85 THR A C 1
ATOM 660 O O . THR A 1 85 ? 3.501 -2.680 -1.310 1.00 87.12 85 THR A O 1
ATOM 663 N N . PHE A 1 86 ? 5.714 -2.999 -1.059 1.00 89.56 86 PHE A N 1
ATOM 664 C CA . PHE A 1 86 ? 5.687 -3.028 0.392 1.00 89.56 86 PHE A CA 1
ATOM 665 C C . PHE A 1 86 ? 5.211 -1.711 0.991 1.00 89.56 86 PHE A C 1
ATOM 667 O O . PHE A 1 86 ? 4.283 -1.713 1.801 1.00 89.56 86 PHE A O 1
ATOM 674 N N . SER A 1 87 ? 5.759 -0.583 0.544 1.00 85.50 87 SER A N 1
ATOM 675 C CA . SER A 1 87 ? 5.319 0.725 1.024 1.00 85.50 87 SER A CA 1
ATOM 676 C C . SER A 1 87 ? 3.872 1.047 0.642 1.00 85.50 87 SER A C 1
ATOM 678 O O . SER A 1 87 ? 3.151 1.630 1.452 1.00 85.50 87 SER A O 1
ATOM 680 N N . GLY A 1 88 ? 3.410 0.606 -0.534 1.00 85.38 88 GLY A N 1
ATOM 681 C CA . GLY A 1 88 ? 2.011 0.717 -0.950 1.00 85.38 88 GLY A CA 1
ATOM 682 C C . GLY A 1 88 ? 1.051 -0.040 -0.028 1.00 85.38 88 GLY A C 1
ATOM 683 O O . GLY A 1 88 ? 0.020 0.502 0.369 1.00 85.38 88 GLY A O 1
ATOM 684 N N . VAL A 1 89 ? 1.404 -1.262 0.384 1.00 90.56 89 VAL A N 1
ATOM 685 C CA . VAL A 1 89 ? 0.608 -2.026 1.360 1.00 90.56 89 VAL A CA 1
ATOM 686 C C . VAL A 1 89 ? 0.601 -1.329 2.720 1.00 90.56 89 VAL A C 1
ATOM 688 O O . VAL A 1 89 ? -0.469 -1.132 3.290 1.00 90.56 89 VAL A O 1
ATOM 691 N N . LEU A 1 90 ? 1.762 -0.900 3.225 1.00 89.75 90 LEU A N 1
ATOM 692 C CA . LEU A 1 90 ? 1.863 -0.202 4.513 1.00 89.75 90 LEU A CA 1
ATOM 693 C C . LEU A 1 90 ? 1.026 1.083 4.552 1.00 89.75 90 LEU A C 1
ATOM 695 O O . LEU A 1 90 ? 0.353 1.345 5.547 1.00 89.75 90 LEU A O 1
ATOM 699 N N . LEU A 1 91 ? 1.021 1.843 3.458 1.00 88.56 91 LEU A N 1
ATOM 700 C CA . LEU A 1 91 ? 0.221 3.054 3.300 1.00 88.56 91 LEU A CA 1
ATOM 701 C C . LEU A 1 91 ? -1.269 2.788 3.506 1.00 88.56 91 LEU A C 1
ATOM 703 O O . LEU A 1 91 ? -1.914 3.492 4.281 1.00 88.56 91 LEU A O 1
ATOM 707 N N . VAL A 1 92 ? -1.817 1.773 2.834 1.00 87.81 92 VAL A N 1
ATOM 708 C CA . VAL A 1 92 ? -3.244 1.426 2.945 1.00 87.81 92 VAL A CA 1
ATOM 709 C C . VAL A 1 92 ? -3.558 0.845 4.327 1.00 87.81 92 VAL A C 1
ATOM 711 O O . VAL A 1 92 ? -4.656 1.036 4.854 1.00 87.81 92 VAL A O 1
ATOM 714 N N . SER A 1 93 ? -2.585 0.188 4.961 1.00 90.38 93 SER A N 1
ATOM 715 C CA . SER A 1 93 ? -2.741 -0.376 6.299 1.00 90.38 93 SER A CA 1
ATOM 716 C C . SER A 1 93 ? -2.889 0.673 7.397 1.00 90.38 93 SER A C 1
ATOM 718 O O . SER A 1 93 ? -3.619 0.428 8.355 1.00 90.38 93 SER A O 1
ATOM 720 N N . ILE A 1 94 ? -2.236 1.834 7.288 1.00 88.88 94 ILE A N 1
ATOM 721 C CA . ILE A 1 94 ? -2.254 2.881 8.327 1.00 88.88 94 ILE A CA 1
ATOM 722 C C . ILE A 1 94 ? -3.683 3.305 8.721 1.00 88.88 94 ILE A C 1
ATOM 724 O O . ILE A 1 94 ? -4.025 3.163 9.898 1.00 88.88 94 ILE A O 1
ATOM 728 N N . PRO A 1 95 ? -4.565 3.762 7.809 1.00 86.81 95 PRO A N 1
ATOM 729 C CA . PRO A 1 95 ? -5.930 4.136 8.183 1.00 86.81 95 PRO A CA 1
ATOM 730 C C . PRO A 1 95 ? -6.745 2.945 8.715 1.00 86.81 95 PRO A C 1
ATOM 732 O O . PRO A 1 95 ? -7.548 3.113 9.634 1.00 86.81 95 PRO A O 1
ATOM 735 N N . ALA A 1 96 ? -6.517 1.728 8.206 1.00 88.75 96 ALA A N 1
ATOM 736 C CA . ALA A 1 96 ? -7.179 0.525 8.714 1.00 88.75 96 ALA A CA 1
ATOM 737 C C . ALA A 1 96 ? -6.779 0.214 10.171 1.00 88.75 96 ALA A C 1
ATOM 739 O O . ALA A 1 96 ? -7.631 -0.130 10.991 1.00 88.75 96 ALA A O 1
ATOM 740 N N . LEU A 1 97 ? -5.504 0.397 10.525 1.00 89.62 97 LEU A N 1
ATOM 741 C CA . LEU A 1 97 ? -4.997 0.240 11.891 1.00 89.62 97 LEU A CA 1
ATOM 742 C C . LEU A 1 97 ? -5.548 1.317 12.834 1.00 89.62 97 LEU A C 1
ATOM 744 O O . LEU A 1 97 ? -5.947 1.008 13.959 1.00 89.62 97 LEU A O 1
ATOM 748 N N . LEU A 1 98 ? -5.630 2.567 12.368 1.00 87.44 98 LEU A N 1
ATOM 749 C CA . LEU A 1 98 ? -6.204 3.682 13.129 1.00 87.44 98 LEU A CA 1
ATOM 750 C C . LEU A 1 98 ? -7.716 3.524 13.365 1.00 87.44 98 LEU A C 1
ATOM 752 O O . LEU A 1 98 ? -8.254 4.058 14.337 1.00 87.44 98 LEU A O 1
ATOM 756 N N . ALA A 1 99 ? -8.414 2.753 12.525 1.00 86.81 99 ALA A N 1
ATOM 757 C CA . ALA A 1 99 ? -9.829 2.439 12.713 1.00 86.81 99 ALA A CA 1
ATOM 758 C C . ALA A 1 99 ? -10.098 1.508 13.915 1.00 86.81 99 ALA A C 1
ATOM 760 O O . ALA A 1 99 ? -11.236 1.435 14.388 1.00 86.81 99 ALA A O 1
ATOM 761 N N . ILE A 1 100 ? -9.083 0.808 14.440 1.00 86.69 100 ILE A N 1
ATOM 762 C CA . ILE A 1 100 ? -9.227 -0.075 15.604 1.00 86.69 100 ILE A CA 1
ATOM 763 C C . ILE A 1 100 ? -9.437 0.770 16.866 1.00 86.69 100 ILE A C 1
ATOM 765 O O . ILE A 1 100 ? -8.567 1.537 17.278 1.00 86.69 100 ILE A O 1
ATOM 769 N N . ARG A 1 101 ? -10.592 0.603 17.523 1.00 82.88 101 ARG A N 1
ATOM 770 C CA . ARG A 1 101 ? -10.967 1.336 18.744 1.00 82.88 101 ARG A CA 1
ATOM 771 C C . ARG A 1 101 ? -11.143 0.402 19.945 1.00 82.88 101 ARG A C 1
ATOM 773 O O . ARG A 1 101 ? -11.530 -0.751 19.792 1.00 82.88 101 ARG A O 1
ATOM 780 N N . GLY A 1 102 ? -10.909 0.950 21.142 1.00 76.75 102 GLY A N 1
ATOM 781 C CA . GLY A 1 102 ? -11.159 0.291 22.431 1.00 76.75 102 GLY A CA 1
ATOM 782 C C . GLY A 1 102 ? -10.041 -0.647 22.916 1.00 76.75 102 GLY A C 1
ATOM 783 O O . GLY A 1 102 ? -9.496 -1.447 22.158 1.00 76.75 102 GLY A O 1
ATOM 784 N N . GLY A 1 103 ? -9.724 -0.563 24.213 1.00 83.12 103 GLY A N 1
ATOM 785 C CA . GLY A 1 103 ? -8.796 -1.465 24.908 1.00 83.12 103 GLY A CA 1
ATOM 786 C C . GLY A 1 103 ? -7.322 -1.356 24.492 1.00 83.12 103 GLY A C 1
ATOM 787 O O . GLY A 1 103 ? -6.919 -0.464 23.746 1.00 83.12 103 GLY A O 1
ATOM 788 N N . ILE A 1 104 ? -6.509 -2.302 24.976 1.00 83.69 104 ILE A N 1
ATOM 789 C CA . ILE A 1 104 ? -5.060 -2.374 24.708 1.00 83.69 104 ILE A CA 1
ATOM 790 C C . ILE A 1 104 ? -4.737 -2.642 23.229 1.00 83.69 104 ILE A C 1
ATOM 792 O O . ILE A 1 104 ? -3.725 -2.173 22.714 1.00 83.69 104 ILE A O 1
ATOM 796 N N . GLY A 1 105 ? -5.649 -3.310 22.512 1.00 81.31 105 GLY A N 1
ATOM 797 C CA . GLY A 1 105 ? -5.518 -3.573 21.077 1.00 81.31 105 GLY A CA 1
ATOM 798 C C . GLY A 1 105 ? -5.459 -2.300 20.228 1.00 81.31 105 GLY A C 1
ATOM 799 O O . GLY A 1 105 ? -4.776 -2.293 19.210 1.00 81.31 105 GLY A O 1
ATOM 800 N N . ARG A 1 106 ? -6.096 -1.203 20.668 1.00 85.00 106 ARG A N 1
ATOM 801 C CA . ARG A 1 106 ? -5.955 0.112 20.024 1.00 85.00 106 ARG A CA 1
ATOM 802 C C . ARG A 1 106 ? -4.516 0.604 20.100 1.00 85.00 106 ARG A C 1
ATOM 804 O O . ARG A 1 106 ? -3.957 0.999 19.085 1.00 85.00 106 ARG A O 1
ATOM 811 N N . VAL A 1 107 ? -3.933 0.588 21.299 1.00 85.12 107 VAL A N 1
ATOM 812 C CA . VAL A 1 107 ? -2.571 1.091 21.527 1.00 85.12 107 VAL A CA 1
ATOM 813 C C . VAL A 1 107 ? -1.583 0.291 20.688 1.00 85.12 107 VAL A C 1
ATOM 815 O O . VAL A 1 107 ? -0.815 0.883 19.939 1.00 85.12 107 VAL A O 1
ATOM 818 N N . ALA A 1 108 ? -1.685 -1.040 20.722 1.00 88.50 108 ALA A N 1
ATOM 819 C CA . ALA A 1 108 ? -0.874 -1.913 19.880 1.00 88.50 108 ALA A CA 1
ATOM 820 C C . ALA A 1 108 ? -1.033 -1.582 18.386 1.00 88.50 108 ALA A C 1
ATOM 822 O O . ALA A 1 108 ? -0.040 -1.373 17.701 1.00 88.50 108 ALA A O 1
ATOM 823 N N . ALA A 1 109 ? -2.263 -1.446 17.882 1.00 88.56 109 ALA A N 1
ATOM 824 C CA . ALA A 1 109 ? -2.501 -1.113 16.477 1.00 88.56 109 ALA A CA 1
ATOM 825 C C . ALA A 1 109 ? -1.934 0.258 16.069 1.00 88.56 109 ALA A C 1
ATOM 827 O O . ALA A 1 109 ? -1.406 0.400 14.971 1.00 88.56 109 ALA A O 1
ATOM 828 N N . HIS A 1 110 ? -2.012 1.262 16.944 1.00 89.88 110 HIS A N 1
ATOM 829 C CA . HIS A 1 110 ? -1.472 2.596 16.666 1.00 89.88 110 HIS A 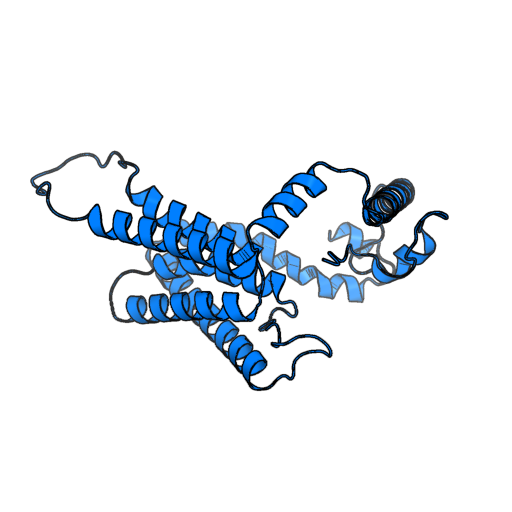CA 1
ATOM 830 C C . HIS A 1 110 ? 0.060 2.602 16.703 1.00 89.88 110 HIS A C 1
ATOM 832 O O . HIS A 1 110 ? 0.683 3.275 15.887 1.00 89.88 110 HIS A O 1
ATOM 838 N N . LEU A 1 111 ? 0.673 1.806 17.586 1.00 87.62 111 LEU A N 1
ATOM 839 C CA . LEU A 1 111 ? 2.117 1.570 17.561 1.00 87.62 111 LEU A CA 1
ATOM 840 C C . LEU A 1 111 ? 2.539 0.889 16.255 1.00 87.62 111 LEU A C 1
ATOM 842 O O . LEU A 1 111 ? 3.486 1.337 15.619 1.00 87.62 111 LEU A O 1
ATOM 846 N N . VAL A 1 112 ? 1.797 -0.129 15.804 1.00 90.62 112 VAL A N 1
ATOM 847 C CA . VAL A 1 112 ? 2.024 -0.778 14.500 1.00 90.62 112 VAL A CA 1
ATOM 848 C C . VAL A 1 112 ? 1.886 0.229 13.354 1.00 90.62 112 VAL A C 1
ATOM 850 O O . VAL A 1 112 ? 2.702 0.217 12.438 1.00 90.62 112 VAL A O 1
ATOM 853 N N . ALA A 1 113 ? 0.914 1.144 13.411 1.00 87.62 113 ALA A N 1
ATOM 854 C CA . ALA A 1 113 ? 0.769 2.207 12.416 1.00 87.62 113 ALA A CA 1
ATOM 855 C C . ALA A 1 113 ? 1.966 3.176 12.426 1.00 87.62 113 ALA A C 1
ATOM 857 O O . ALA A 1 113 ? 2.474 3.528 11.365 1.00 87.62 113 ALA A O 1
ATOM 858 N N . GLY A 1 114 ? 2.464 3.562 13.606 1.00 82.81 114 GLY A N 1
ATOM 859 C CA . GLY A 1 114 ? 3.673 4.383 13.734 1.00 82.81 114 GLY A CA 1
ATOM 860 C C . GLY A 1 114 ? 4.919 3.687 13.178 1.00 82.81 114 GLY A C 1
ATOM 861 O O . GLY A 1 114 ? 5.685 4.289 12.427 1.00 82.81 114 GLY A O 1
ATOM 862 N N . LEU A 1 115 ? 5.079 2.394 13.466 1.00 85.94 115 LEU A N 1
ATOM 863 C CA . LEU A 1 115 ? 6.140 1.568 12.889 1.00 85.94 115 LEU A CA 1
ATOM 864 C C . LEU A 1 115 ? 6.012 1.457 11.363 1.00 85.94 115 LEU A C 1
ATOM 866 O O . LEU A 1 115 ? 7.023 1.507 10.670 1.00 85.94 115 LEU A O 1
ATOM 870 N N . ALA A 1 116 ? 4.791 1.371 10.825 1.00 87.06 116 ALA A N 1
ATOM 871 C CA . ALA A 1 116 ? 4.555 1.380 9.383 1.00 87.06 116 ALA A CA 1
ATOM 872 C C . ALA A 1 116 ? 4.991 2.694 8.724 1.00 87.06 116 ALA A C 1
ATOM 874 O O . ALA A 1 116 ? 5.612 2.657 7.665 1.00 87.06 116 ALA A O 1
ATOM 875 N N . VAL A 1 117 ? 4.747 3.841 9.365 1.00 83.12 117 VAL A N 1
ATOM 876 C CA . VAL A 1 117 ? 5.246 5.145 8.892 1.00 83.12 117 VAL A CA 1
ATOM 877 C C . VAL A 1 117 ? 6.777 5.178 8.881 1.00 83.12 117 VAL A C 1
ATOM 879 O O . VAL A 1 117 ? 7.372 5.563 7.876 1.00 83.12 117 VAL A O 1
ATOM 882 N N . ALA A 1 118 ? 7.426 4.724 9.957 1.00 81.12 118 ALA A N 1
ATOM 883 C CA . ALA A 1 118 ? 8.887 4.640 10.010 1.00 81.12 118 ALA A CA 1
ATOM 884 C C . ALA A 1 118 ? 9.446 3.721 8.908 1.00 81.12 118 ALA A C 1
ATOM 886 O O . ALA A 1 118 ? 10.415 4.061 8.230 1.00 81.12 118 ALA A O 1
ATOM 887 N N . MET A 1 119 ? 8.784 2.587 8.677 1.00 84.75 119 MET A N 1
ATOM 888 C CA . MET A 1 119 ? 9.164 1.622 7.654 1.00 84.75 119 MET A CA 1
ATOM 889 C C . MET A 1 119 ? 9.012 2.183 6.234 1.00 84.75 119 MET A C 1
ATOM 891 O O . MET A 1 119 ? 9.894 1.969 5.408 1.00 84.75 119 MET A O 1
ATOM 895 N N . ILE A 1 120 ? 7.962 2.965 5.950 1.00 81.06 120 ILE A N 1
ATOM 896 C CA . ILE A 1 120 ? 7.825 3.693 4.675 1.00 81.06 120 ILE A CA 1
ATOM 897 C C . ILE A 1 120 ? 9.032 4.622 4.448 1.00 81.06 120 ILE A C 1
ATOM 899 O O . ILE A 1 120 ? 9.522 4.721 3.323 1.00 81.06 120 ILE A O 1
ATOM 903 N N . GLY A 1 121 ? 9.594 5.221 5.501 1.00 76.75 121 GLY A N 1
ATOM 904 C CA . GLY A 1 121 ? 10.852 5.971 5.408 1.00 76.75 121 GLY A CA 1
ATOM 905 C C . GLY A 1 121 ? 12.026 5.134 4.930 1.00 76.75 121 GLY A C 1
ATOM 906 O O . GLY A 1 121 ? 12.715 5.526 3.992 1.00 76.75 121 GLY A O 1
ATOM 907 N N . LEU A 1 122 ? 12.186 3.941 5.497 1.00 77.44 122 LEU A N 1
ATOM 908 C CA . LEU A 1 122 ? 13.235 2.997 5.107 1.00 77.44 122 LEU A CA 1
ATOM 909 C C . LEU A 1 122 ? 13.028 2.404 3.702 1.00 77.44 122 LEU A C 1
ATOM 911 O O . LEU A 1 122 ? 13.977 1.914 3.098 1.00 77.44 122 LEU A O 1
ATOM 915 N N . THR A 1 123 ? 11.815 2.465 3.141 1.00 78.06 123 THR A N 1
ATOM 916 C CA . THR A 1 123 ? 11.585 2.075 1.736 1.00 78.06 123 THR A CA 1
ATOM 917 C C . THR A 1 123 ? 12.024 3.141 0.724 1.00 78.06 123 THR A C 1
ATOM 919 O O . THR A 1 123 ? 12.132 2.839 -0.464 1.00 78.06 123 THR A O 1
ATOM 922 N N . LEU A 1 124 ? 12.262 4.387 1.165 1.00 70.06 124 LEU A N 1
ATOM 923 C CA . LEU A 1 124 ? 12.606 5.549 0.329 1.00 70.06 124 LEU A CA 1
ATOM 924 C C . LEU A 1 124 ? 11.618 5.831 -0.827 1.00 70.06 124 LEU A C 1
ATOM 926 O O . LEU A 1 124 ? 11.937 6.540 -1.784 1.00 70.06 124 LEU A O 1
ATOM 930 N N . THR A 1 125 ? 10.381 5.326 -0.753 1.00 71.88 125 THR A N 1
ATOM 931 C CA . THR A 1 125 ? 9.374 5.538 -1.803 1.00 71.88 125 THR A CA 1
ATOM 932 C C . THR A 1 125 ? 8.647 6.858 -1.612 1.00 71.88 125 THR A C 1
ATOM 934 O O . THR A 1 125 ? 7.776 6.991 -0.751 1.00 71.88 125 THR A O 1
ATOM 937 N N . ARG A 1 126 ? 8.966 7.837 -2.458 1.00 70.12 126 ARG A N 1
ATOM 938 C CA . ARG A 1 126 ? 8.394 9.192 -2.391 1.00 70.12 126 ARG A CA 1
ATOM 939 C C . ARG A 1 126 ? 6.865 9.208 -2.536 1.00 70.12 126 ARG A C 1
ATOM 941 O O . ARG A 1 126 ? 6.190 9.940 -1.821 1.00 70.12 126 ARG A O 1
ATOM 948 N N . SER A 1 127 ? 6.310 8.368 -3.412 1.00 72.19 127 SER A N 1
ATOM 949 C CA . SER A 1 127 ? 4.860 8.274 -3.651 1.00 72.19 127 SER A CA 1
ATOM 950 C C . SER A 1 127 ? 4.074 7.786 -2.430 1.00 72.19 127 SER A C 1
ATOM 952 O O . SER A 1 127 ? 2.957 8.250 -2.198 1.00 72.19 127 SER A O 1
ATOM 954 N N . ALA A 1 128 ? 4.659 6.900 -1.618 1.00 71.75 128 ALA A N 1
ATOM 955 C CA . ALA A 1 128 ? 3.987 6.370 -0.437 1.00 71.75 128 ALA A CA 1
ATOM 956 C C . ALA A 1 128 ? 3.776 7.445 0.641 1.00 71.75 128 ALA A C 1
ATOM 958 O O . ALA A 1 128 ? 2.774 7.434 1.349 1.00 71.75 128 ALA A O 1
ATOM 959 N N . TRP A 1 129 ? 4.673 8.424 0.740 1.00 71.75 129 TRP A N 1
ATOM 960 C CA . TRP A 1 129 ? 4.511 9.539 1.671 1.00 71.75 129 TRP A CA 1
ATOM 961 C C . TRP A 1 129 ? 3.356 10.458 1.288 1.00 71.75 129 TRP A C 1
ATOM 963 O O . TRP A 1 129 ? 2.538 10.801 2.141 1.00 71.75 129 TRP A O 1
ATOM 973 N N . ILE A 1 130 ? 3.250 10.794 -0.001 1.00 71.88 130 ILE A N 1
ATOM 974 C CA . ILE A 1 130 ? 2.145 11.604 -0.527 1.00 71.88 130 ILE A CA 1
ATOM 975 C C . ILE A 1 130 ? 0.819 10.892 -0.262 1.00 71.88 130 ILE A C 1
ATOM 977 O O . ILE A 1 130 ? -0.082 11.474 0.338 1.00 71.88 130 ILE A O 1
ATOM 981 N N . GLY A 1 131 ? 0.712 9.616 -0.640 1.00 72.12 131 GLY A N 1
ATOM 982 C CA . GLY A 1 131 ? -0.538 8.885 -0.466 1.00 72.12 131 GLY A CA 1
ATOM 983 C C . GLY A 1 131 ? -0.871 8.577 1.002 1.00 72.12 131 GLY A C 1
ATOM 984 O O . GLY A 1 131 ? -2.044 8.614 1.358 1.00 72.12 131 GLY A O 1
ATOM 985 N N . CYS A 1 132 ? 0.120 8.360 1.877 1.00 74.12 132 CYS A N 1
ATOM 986 C CA . CYS A 1 132 ? -0.094 8.266 3.328 1.00 74.12 132 CYS A CA 1
ATOM 987 C C . CYS A 1 132 ? -0.680 9.575 3.868 1.00 74.12 132 CYS A C 1
ATOM 989 O O . CYS A 1 132 ? -1.694 9.578 4.565 1.00 74.12 132 CYS A O 1
ATOM 991 N N . GLY A 1 133 ? -0.098 10.697 3.454 1.00 73.75 133 GLY A N 1
ATOM 992 C CA . GLY A 1 133 ? -0.603 12.024 3.746 1.00 73.75 133 GLY A CA 1
ATOM 993 C C . GLY A 1 133 ? -2.053 12.235 3.319 1.00 73.75 133 GLY A C 1
ATOM 994 O O . GLY A 1 133 ? -2.899 12.591 4.139 1.00 73.75 133 GLY A O 1
ATOM 995 N N . THR A 1 134 ? -2.362 11.959 2.050 1.00 74.56 134 THR A N 1
ATOM 996 C CA . THR A 1 134 ? -3.729 12.033 1.519 1.00 74.56 134 THR A CA 1
ATOM 997 C C . THR A 1 134 ? -4.681 11.114 2.285 1.00 74.56 134 THR A C 1
ATOM 999 O O . THR A 1 134 ? -5.783 11.531 2.633 1.00 74.56 134 THR A O 1
ATOM 1002 N N . ALA A 1 135 ? -4.265 9.887 2.604 1.00 73.88 135 ALA A N 1
ATOM 1003 C CA . ALA A 1 135 ? -5.081 8.938 3.354 1.00 73.88 135 ALA A CA 1
ATOM 1004 C C . ALA A 1 135 ? -5.404 9.444 4.766 1.00 73.88 135 ALA A C 1
ATOM 1006 O O . ALA A 1 135 ? -6.548 9.333 5.198 1.00 73.88 135 ALA A O 1
ATOM 1007 N N . LEU A 1 136 ? -4.438 10.043 5.470 1.00 77.69 136 LEU A N 1
ATOM 1008 C CA . LEU A 1 136 ? -4.666 10.647 6.785 1.00 77.69 136 LEU A CA 1
ATOM 1009 C C . LEU A 1 136 ? -5.596 11.861 6.691 1.00 77.69 136 LEU A C 1
ATOM 1011 O O . LEU A 1 136 ? -6.530 11.969 7.486 1.00 77.69 136 LEU A O 1
ATOM 1015 N N . VAL A 1 137 ? -5.396 12.730 5.695 1.00 74.44 137 VAL A N 1
ATOM 1016 C CA . VAL A 1 137 ? -6.282 13.873 5.419 1.00 74.44 137 VAL A CA 1
ATOM 1017 C C . VAL A 1 137 ? -7.716 13.398 5.207 1.00 74.44 137 VAL A C 1
ATOM 1019 O O . VAL A 1 137 ? -8.629 13.937 5.822 1.00 74.44 137 VAL A O 1
ATOM 1022 N N . VAL A 1 138 ? -7.928 12.361 4.395 1.00 74.19 138 VAL A N 1
ATOM 1023 C CA . VAL A 1 138 ? -9.261 11.793 4.148 1.00 74.19 138 VAL A CA 1
ATOM 1024 C C . VAL A 1 138 ? -9.815 11.112 5.399 1.00 74.19 138 VAL A C 1
ATOM 1026 O O . VAL A 1 138 ? -10.980 11.309 5.731 1.00 74.19 138 VAL A O 1
ATOM 1029 N N . PHE A 1 139 ? -9.004 10.339 6.122 1.00 74.50 139 PHE A N 1
ATOM 1030 C CA . PHE A 1 139 ? -9.436 9.602 7.309 1.00 74.50 139 PHE A CA 1
ATOM 1031 C C . PHE A 1 139 ? -9.893 10.538 8.435 1.00 74.50 139 PHE A C 1
ATOM 1033 O O . PHE A 1 139 ? -10.964 10.336 9.009 1.00 74.50 139 PHE A O 1
ATOM 1040 N N . TYR A 1 140 ? -9.120 11.587 8.729 1.00 72.88 140 TYR A N 1
ATOM 1041 C CA . TYR A 1 140 ? -9.508 12.597 9.715 1.00 72.88 140 TYR A CA 1
ATOM 1042 C C . TYR A 1 140 ? -10.551 13.579 9.152 1.00 72.88 140 TYR A C 1
ATOM 1044 O O . TYR A 1 140 ? -11.448 14.000 9.882 1.00 72.88 140 TYR A O 1
ATOM 1052 N N . GLY A 1 141 ? -10.490 13.885 7.852 1.00 66.44 141 GLY A N 1
ATOM 1053 C CA . GLY A 1 141 ? -11.419 14.752 7.120 1.00 66.44 141 GLY A CA 1
ATOM 1054 C C . GLY A 1 141 ? -12.841 14.195 7.027 1.00 66.44 141 GLY A C 1
ATOM 1055 O O . GLY A 1 141 ? -13.809 14.937 7.169 1.00 66.44 141 GLY A O 1
ATOM 1056 N N . ALA A 1 142 ? -12.997 12.878 6.884 1.00 65.19 142 ALA A N 1
ATOM 1057 C CA . ALA A 1 142 ? -14.298 12.210 6.888 1.00 65.19 142 ALA A CA 1
ATOM 1058 C C . ALA A 1 142 ? -15.052 12.392 8.219 1.00 65.19 142 ALA A C 1
ATOM 1060 O O . ALA A 1 142 ? -16.280 12.349 8.236 1.00 65.19 142 ALA A O 1
ATOM 1061 N N . GLY A 1 143 ? -14.338 12.663 9.319 1.00 58.84 143 GLY A N 1
ATOM 1062 C CA . GLY A 1 143 ? -14.930 13.033 10.607 1.00 58.84 143 GLY A CA 1
ATOM 1063 C C . GLY A 1 143 ? -15.623 14.403 10.620 1.00 58.84 143 GLY A C 1
ATOM 1064 O O . GLY A 1 143 ? -16.387 14.676 11.542 1.00 58.84 143 GLY A O 1
ATOM 1065 N N . PHE A 1 144 ? -15.393 15.248 9.606 1.00 55.25 144 PHE A N 1
ATOM 1066 C CA . PHE A 1 144 ? -16.050 16.549 9.437 1.00 55.25 144 PHE A CA 1
ATOM 1067 C C . PHE A 1 144 ? -17.323 16.483 8.589 1.00 55.25 144 PHE A C 1
ATOM 1069 O O . PHE A 1 144 ? -18.057 17.468 8.541 1.00 55.25 144 PHE A O 1
ATOM 1076 N N . ILE A 1 145 ? -17.614 15.354 7.931 1.00 56.59 145 ILE A N 1
ATOM 1077 C CA . ILE A 1 145 ? -18.878 15.181 7.213 1.00 56.59 145 ILE A CA 1
ATOM 1078 C C . ILE A 1 145 ? -19.970 15.000 8.272 1.00 56.59 145 ILE A C 1
ATOM 1080 O O . ILE A 1 145 ? -19.941 14.001 8.996 1.00 56.59 145 ILE A O 1
ATOM 1084 N N . PRO A 1 146 ? -20.947 15.920 8.390 1.00 51.97 146 PRO A N 1
ATOM 1085 C CA . PRO A 1 146 ? -22.058 15.739 9.305 1.00 51.97 146 PRO A CA 1
ATOM 1086 C C . PRO A 1 146 ? -22.916 14.586 8.783 1.00 51.97 146 PRO A C 1
ATOM 1088 O O . PRO A 1 146 ? -23.816 14.761 7.961 1.00 51.97 146 PRO A O 1
ATOM 1091 N N . THR A 1 147 ? -22.637 13.370 9.247 1.00 50.47 147 THR A N 1
ATOM 1092 C CA . THR A 1 147 ? -23.570 12.259 9.101 1.00 50.47 147 THR A CA 1
ATOM 1093 C C . THR A 1 147 ? -24.869 12.701 9.759 1.00 50.47 147 THR A C 1
ATOM 1095 O O . THR A 1 147 ? -24.869 13.011 10.950 1.00 50.47 147 THR A O 1
ATOM 1098 N N . ARG A 1 148 ? -25.965 12.777 8.987 1.00 42.88 148 ARG A N 1
ATOM 1099 C CA . ARG A 1 148 ? -27.323 13.047 9.489 1.00 42.88 148 ARG A CA 1
ATOM 1100 C C . ARG A 1 148 ? -27.733 11.941 10.466 1.00 42.88 148 ARG A C 1
ATOM 1102 O O . ARG A 1 148 ? -28.477 11.029 10.117 1.00 42.88 148 ARG A O 1
ATOM 1109 N N . GLN A 1 149 ? -27.231 11.999 11.692 1.00 45.25 149 GLN A N 1
ATOM 1110 C CA . GLN A 1 149 ? -27.645 11.122 12.767 1.00 45.25 149 GLN A CA 1
ATOM 1111 C C . GLN A 1 149 ? -28.962 11.669 13.313 1.00 45.25 149 GLN A C 1
ATOM 1113 O O . GLN A 1 149 ? -29.035 12.749 13.896 1.00 45.25 149 GLN A O 1
ATOM 1118 N N . LYS A 1 150 ? -30.035 10.933 13.031 1.00 43.25 150 LYS A N 1
ATOM 1119 C CA . LYS A 1 150 ? -31.397 11.236 13.457 1.00 43.25 150 LYS A CA 1
ATOM 1120 C C . LYS A 1 150 ? -31.489 11.092 14.986 1.00 43.25 150 LYS A C 1
ATOM 1122 O O . LYS A 1 150 ? -31.364 9.987 15.492 1.00 43.25 150 LYS A O 1
ATOM 1127 N N . SER A 1 151 ? -31.691 12.235 15.649 1.00 50.31 151 SER A N 1
ATOM 1128 C CA . SER A 1 151 ? -32.380 12.505 16.928 1.00 50.31 151 SER A CA 1
ATOM 1129 C C . SER A 1 151 ? -32.232 11.521 18.101 1.00 50.31 151 SER A C 1
ATOM 1131 O O . SER A 1 151 ? -32.722 10.400 18.030 1.00 50.31 151 SER A O 1
ATOM 1133 N N . SER A 1 152 ? -31.719 12.002 19.242 1.00 42.47 152 SER A N 1
ATOM 1134 C CA . SER A 1 152 ? -32.506 12.125 20.490 1.00 42.47 152 SER A CA 1
ATOM 1135 C C . SER A 1 152 ? -31.617 12.569 21.665 1.00 42.47 152 SER A C 1
ATOM 1137 O O . SER A 1 152 ? -30.654 11.892 22.004 1.00 42.47 152 SER A O 1
ATOM 1139 N N . GLY A 1 153 ? -31.975 13.698 22.290 1.00 43.38 153 GLY A N 1
ATOM 1140 C CA . GLY A 1 153 ? -31.724 13.991 23.708 1.00 43.38 153 GLY A CA 1
ATOM 1141 C C . GLY A 1 153 ? -30.285 14.263 24.170 1.00 43.38 153 GLY A C 1
ATOM 1142 O O . GLY A 1 153 ? -29.562 13.348 24.532 1.00 43.38 153 GLY A O 1
ATOM 1143 N N . LYS A 1 154 ? -29.947 15.556 24.308 1.00 45.06 154 LYS A N 1
ATOM 1144 C CA . LYS A 1 154 ? -28.860 16.111 25.147 1.00 45.06 154 LYS A CA 1
ATOM 1145 C C . LYS A 1 154 ? -27.472 15.461 24.984 1.00 45.06 154 LYS A C 1
ATOM 1147 O O . LYS A 1 154 ? -26.986 14.785 25.883 1.00 45.06 154 LYS A O 1
ATOM 1152 N N . ALA A 1 155 ? -26.768 15.794 23.906 1.00 39.00 155 ALA A N 1
ATOM 1153 C CA . ALA A 1 155 ? -25.307 15.756 23.908 1.00 39.00 155 ALA A CA 1
ATOM 1154 C C . ALA A 1 155 ? -24.807 17.186 23.698 1.00 39.00 155 ALA A C 1
ATOM 1156 O O . ALA A 1 155 ? -25.126 17.816 22.691 1.00 39.00 155 ALA A O 1
ATOM 1157 N N . GLY A 1 156 ? -24.112 17.719 24.704 1.00 37.94 156 GLY A N 1
ATOM 1158 C CA . GLY A 1 156 ? -23.532 19.053 24.665 1.00 37.94 156 GLY A CA 1
ATOM 1159 C C . GLY A 1 156 ? -22.639 19.237 23.442 1.00 37.94 156 GLY A C 1
ATOM 1160 O O . GLY A 1 156 ? -21.999 18.302 22.966 1.00 37.94 156 GLY A O 1
ATOM 1161 N N . PHE A 1 157 ? -22.593 20.473 22.962 1.00 41.34 157 PHE A N 1
ATOM 1162 C CA . PHE A 1 157 ? -21.753 20.989 21.879 1.00 41.34 157 PHE A CA 1
ATOM 1163 C C . PHE A 1 157 ? -20.242 20.945 22.211 1.00 41.34 157 PHE A C 1
ATOM 1165 O O . PHE A 1 157 ? -19.458 21.776 21.767 1.00 41.34 157 PHE A O 1
ATOM 1172 N N . GLN A 1 158 ? -19.803 20.001 23.038 1.00 50.09 158 GLN A N 1
ATOM 1173 C CA . GLN A 1 158 ? -18.496 20.034 23.658 1.00 50.09 158 GLN A CA 1
ATOM 1174 C C . GLN A 1 158 ? -17.761 18.730 23.382 1.00 50.09 158 GLN A C 1
ATOM 1176 O O . GLN A 1 158 ? -18.172 17.645 23.779 1.00 50.09 158 GLN A O 1
ATOM 1181 N N . GLU A 1 159 ? -16.640 18.918 22.693 1.00 50.78 159 GLU A N 1
ATOM 1182 C CA . GLU A 1 159 ? -15.571 17.962 22.442 1.00 50.78 159 GLU A CA 1
ATOM 1183 C C . GLU A 1 159 ? -15.814 17.006 21.284 1.00 50.78 159 GLU A C 1
ATOM 1185 O O . GLU A 1 159 ? -16.400 15.938 21.450 1.00 50.78 159 GLU A O 1
ATOM 1190 N N . ARG A 1 160 ? -15.253 17.372 20.117 1.00 53.69 160 ARG A N 1
ATOM 1191 C CA . ARG A 1 160 ? -14.283 16.537 19.379 1.00 53.69 160 ARG A CA 1
ATOM 1192 C C . ARG A 1 160 ? -13.727 17.080 18.035 1.00 53.69 160 ARG A C 1
ATOM 1194 O O . ARG A 1 160 ? -13.045 16.295 17.398 1.00 53.69 160 ARG A O 1
ATOM 1201 N N . PRO A 1 161 ? -13.860 18.345 17.577 1.00 51.59 161 PRO A N 1
ATOM 1202 C CA . PRO A 1 161 ? -13.235 18.754 16.303 1.00 51.59 161 PRO A CA 1
ATOM 1203 C C . PRO A 1 161 ? -11.713 18.983 16.405 1.00 51.59 161 PRO A C 1
ATOM 1205 O O . PRO A 1 161 ? -11.002 18.861 15.412 1.00 51.59 161 PRO A O 1
ATOM 1208 N N . ALA A 1 162 ? -11.190 19.256 17.608 1.00 53.31 162 ALA A N 1
ATOM 1209 C CA . ALA A 1 162 ? -9.788 19.632 17.801 1.00 53.31 162 ALA A CA 1
ATOM 1210 C C . ALA A 1 162 ? -8.796 18.497 17.495 1.00 53.31 162 ALA A C 1
ATOM 1212 O O . ALA A 1 162 ? -7.792 18.738 16.843 1.00 53.31 162 ALA A O 1
ATOM 1213 N N . HIS A 1 163 ? -9.070 17.251 17.895 1.00 55.22 163 HIS A N 1
ATOM 1214 C CA . HIS A 1 163 ? -8.139 16.143 17.632 1.00 55.22 163 HIS A CA 1
ATOM 1215 C C . HIS A 1 163 ? -8.119 15.715 16.152 1.00 55.22 163 HIS A C 1
ATOM 1217 O O . HIS A 1 163 ? -7.072 15.299 15.663 1.00 55.22 163 HIS A O 1
ATOM 1223 N N . TYR A 1 164 ? -9.233 15.876 15.424 1.00 56.94 164 TYR A N 1
ATOM 1224 C CA . TYR A 1 164 ? -9.274 15.697 13.967 1.00 56.94 164 TYR A CA 1
ATOM 1225 C C . TYR A 1 164 ? -8.540 16.833 13.242 1.00 56.94 164 TYR A C 1
ATOM 1227 O O . TYR A 1 164 ? -7.792 16.568 12.306 1.00 56.94 164 TYR A O 1
ATOM 1235 N N . ALA A 1 165 ? -8.691 18.079 13.705 1.00 59.59 165 ALA A N 1
ATOM 1236 C CA . ALA A 1 165 ? -7.961 19.229 13.172 1.00 59.59 165 ALA A CA 1
ATOM 1237 C C . ALA A 1 165 ? -6.449 19.133 13.440 1.00 59.59 165 ALA A C 1
ATOM 1239 O O . ALA A 1 165 ? -5.654 19.392 12.544 1.00 59.59 165 ALA A O 1
ATOM 1240 N N . ILE A 1 166 ? -6.045 18.692 14.635 1.00 61.56 166 ILE A N 1
ATOM 1241 C CA . ILE A 1 166 ? -4.642 18.435 14.987 1.00 61.56 166 ILE A CA 1
ATOM 1242 C C . ILE A 1 166 ? -4.087 17.288 14.135 1.00 61.56 166 ILE A C 1
ATOM 1244 O O . ILE A 1 166 ? -3.002 17.425 13.584 1.00 61.56 166 ILE A O 1
ATOM 1248 N N . GLY A 1 167 ? -4.832 16.191 13.957 1.00 61.25 167 GLY A N 1
ATOM 1249 C CA . GLY A 1 167 ? -4.424 15.084 13.084 1.00 61.25 167 GLY A CA 1
ATOM 1250 C C . GLY A 1 167 ? -4.250 15.507 11.622 1.00 61.25 167 GLY A C 1
ATOM 1251 O O . GLY A 1 167 ? -3.265 15.138 10.987 1.00 61.25 167 GLY A O 1
ATOM 1252 N N . LEU A 1 168 ? -5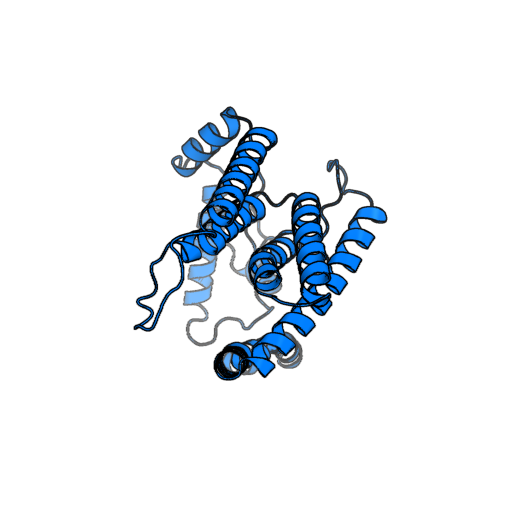.160 16.340 11.109 1.00 62.00 168 LEU A N 1
ATOM 1253 C CA . LEU A 1 168 ? -5.087 16.915 9.765 1.00 62.00 168 LEU A CA 1
ATOM 1254 C C . LEU A 1 168 ? -3.881 17.852 9.602 1.00 62.00 168 LEU A C 1
ATOM 1256 O O . LEU A 1 168 ? -3.177 17.782 8.597 1.00 62.00 168 LEU A O 1
ATOM 1260 N N . LEU A 1 169 ? -3.628 18.706 10.594 1.00 65.12 169 LEU A N 1
ATOM 1261 C CA . LEU A 1 169 ? -2.514 19.652 10.590 1.00 65.12 169 LEU A CA 1
ATOM 1262 C C . LEU A 1 169 ? -1.174 18.911 10.689 1.00 65.12 169 LEU A C 1
ATOM 1264 O O . LEU A 1 169 ? -0.263 19.205 9.925 1.00 65.12 169 LEU A O 1
ATOM 1268 N N . VAL A 1 170 ? -1.076 17.888 11.541 1.00 66.69 170 VAL A N 1
ATOM 1269 C CA . VAL A 1 170 ? 0.105 17.015 11.634 1.00 66.69 170 VAL A CA 1
ATOM 1270 C C . VAL A 1 170 ? 0.337 16.273 10.319 1.00 66.69 170 VAL A C 1
ATOM 1272 O O . VAL A 1 170 ? 1.467 16.245 9.843 1.00 66.69 170 VAL A O 1
ATOM 1275 N N . ALA A 1 171 ? -0.708 15.729 9.688 1.00 62.81 171 ALA A N 1
ATOM 1276 C CA . ALA A 1 171 ? -0.584 15.086 8.382 1.00 62.81 171 ALA A CA 1
ATOM 1277 C C . ALA A 1 171 ? -0.075 16.069 7.317 1.00 62.81 171 ALA A C 1
ATOM 1279 O O . ALA A 1 171 ? 0.888 15.765 6.620 1.00 62.81 171 ALA A O 1
ATOM 1280 N N . LEU A 1 172 ? -0.656 17.270 7.237 1.00 64.62 172 LEU A N 1
ATOM 1281 C CA . LEU A 1 172 ? -0.207 18.318 6.319 1.00 64.62 172 LEU A CA 1
ATOM 1282 C C . LEU A 1 172 ? 1.238 18.740 6.587 1.00 64.62 172 LEU A C 1
ATOM 1284 O O . LEU A 1 172 ? 2.013 18.858 5.645 1.00 64.62 172 LEU A O 1
ATOM 1288 N N . VAL A 1 173 ? 1.635 18.919 7.845 1.00 66.81 173 VAL A N 1
ATOM 1289 C CA . VAL A 1 173 ? 3.009 19.292 8.207 1.00 66.81 173 VAL A CA 1
ATOM 1290 C C . VAL A 1 173 ? 3.993 18.183 7.851 1.00 66.81 173 VAL A C 1
ATOM 1292 O O . VAL A 1 173 ? 5.030 18.480 7.271 1.00 66.81 173 VAL A O 1
ATOM 1295 N N . VAL A 1 174 ? 3.668 16.913 8.107 1.00 66.25 174 VAL A N 1
ATOM 1296 C CA . VAL A 1 174 ? 4.529 15.775 7.741 1.00 66.25 174 VAL A CA 1
ATOM 1297 C C . VAL A 1 174 ? 4.686 15.674 6.222 1.00 66.25 174 VAL A C 1
ATOM 1299 O O . VAL A 1 174 ? 5.805 15.516 5.739 1.00 66.25 174 VAL A O 1
ATOM 1302 N N . ILE A 1 175 ? 3.598 15.840 5.460 1.00 65.12 175 ILE A N 1
ATOM 1303 C CA . ILE A 1 175 ? 3.646 15.896 3.991 1.00 65.12 175 ILE A CA 1
ATOM 1304 C C . ILE A 1 175 ? 4.538 17.053 3.540 1.00 65.12 175 ILE A C 1
ATOM 1306 O O . ILE A 1 175 ? 5.455 16.850 2.753 1.00 65.12 175 ILE A O 1
ATOM 1310 N N . THR A 1 176 ? 4.290 18.260 4.048 1.00 58.34 176 THR A N 1
ATOM 1311 C CA . THR A 1 176 ? 4.961 19.483 3.589 1.00 58.34 176 THR A CA 1
ATOM 1312 C C . THR A 1 176 ? 6.442 19.469 3.951 1.00 58.34 176 THR A C 1
ATOM 1314 O O . THR A 1 176 ? 7.275 19.743 3.092 1.00 58.34 176 THR A O 1
ATOM 1317 N N . MET A 1 177 ? 6.790 19.082 5.183 1.00 62.81 177 MET A N 1
ATOM 1318 C CA . MET A 1 177 ? 8.169 18.948 5.663 1.00 62.81 177 MET A CA 1
ATOM 1319 C C . MET A 1 177 ? 8.942 17.901 4.858 1.00 62.81 177 MET A C 1
ATOM 1321 O O . MET A 1 177 ? 10.105 18.105 4.537 1.00 62.81 177 MET A O 1
ATOM 1325 N N . PHE A 1 178 ? 8.308 16.787 4.490 1.00 60.50 178 PHE A N 1
ATOM 1326 C CA . PHE A 1 178 ? 8.995 15.723 3.765 1.00 60.50 178 PHE A CA 1
ATOM 1327 C C . PHE A 1 178 ? 9.119 16.013 2.263 1.00 60.50 178 PHE A C 1
ATOM 1329 O O . PHE A 1 178 ? 10.168 15.767 1.670 1.00 60.50 178 PHE A O 1
ATOM 1336 N N . VAL A 1 179 ? 8.084 16.607 1.655 1.00 58.22 179 VAL A N 1
ATOM 1337 C CA . VAL A 1 179 ? 8.136 17.115 0.273 1.00 58.22 179 VAL A CA 1
ATOM 1338 C C . VAL A 1 179 ? 9.246 18.160 0.133 1.00 58.22 179 VAL A C 1
ATOM 1340 O O . VAL A 1 179 ? 10.002 18.112 -0.833 1.00 58.22 179 VAL A O 1
ATOM 1343 N N . SER A 1 180 ? 9.393 19.052 1.115 1.00 52.09 180 SER A N 1
ATOM 1344 C CA . SER A 1 180 ? 10.448 20.072 1.112 1.00 52.09 180 SER A CA 1
ATOM 1345 C C . SER A 1 180 ? 11.840 19.513 1.433 1.00 52.09 180 SER A C 1
ATOM 1347 O O . SER A 1 180 ? 12.798 19.891 0.764 1.00 52.09 180 SER A O 1
ATOM 1349 N N . ALA A 1 181 ? 11.969 18.576 2.378 1.00 56.16 181 ALA A N 1
ATOM 1350 C CA . ALA A 1 181 ? 13.265 18.019 2.780 1.00 56.16 181 ALA A CA 1
ATOM 1351 C C . ALA A 1 181 ? 13.895 17.063 1.753 1.00 56.16 181 ALA A C 1
ATOM 1353 O O . ALA A 1 181 ? 15.116 16.940 1.720 1.00 56.16 181 ALA A O 1
ATOM 1354 N N . LEU A 1 182 ? 13.093 16.364 0.939 1.00 52.94 182 LEU A N 1
ATOM 1355 C CA . LEU A 1 182 ? 13.608 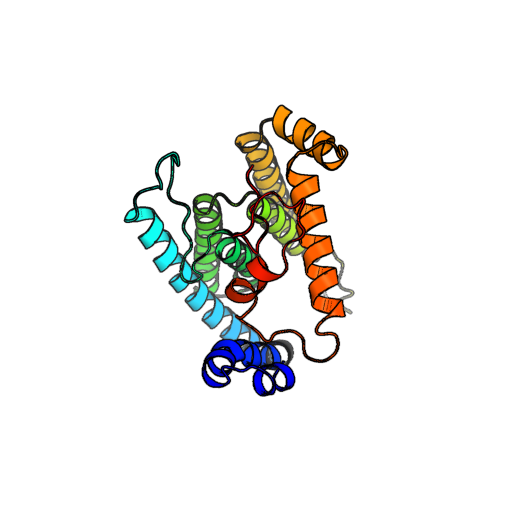15.298 0.070 1.00 52.94 182 LEU A CA 1
ATOM 1356 C C . LEU A 1 182 ? 13.659 15.645 -1.419 1.00 52.94 182 LEU A C 1
ATOM 1358 O O . LEU A 1 182 ? 14.358 14.967 -2.172 1.00 52.94 182 LEU A O 1
ATOM 1362 N N . ALA A 1 183 ? 12.887 16.636 -1.865 1.00 51.56 183 ALA A N 1
ATOM 1363 C CA . ALA A 1 183 ? 12.893 17.035 -3.266 1.00 51.56 183 ALA A CA 1
ATOM 1364 C C . ALA A 1 183 ? 13.836 18.214 -3.525 1.00 51.56 183 ALA A C 1
ATOM 1366 O O . ALA A 1 183 ? 14.448 18.260 -4.581 1.00 51.56 183 ALA A O 1
ATOM 1367 N N . GLY A 1 184 ? 13.982 19.154 -2.589 1.00 49.94 184 GLY A N 1
ATOM 1368 C CA . GLY A 1 184 ? 14.485 20.480 -2.944 1.00 49.94 184 GLY A CA 1
ATOM 1369 C C . GLY A 1 184 ? 13.494 21.211 -3.877 1.00 49.94 184 GLY A C 1
ATOM 1370 O O . GLY A 1 184 ? 12.759 20.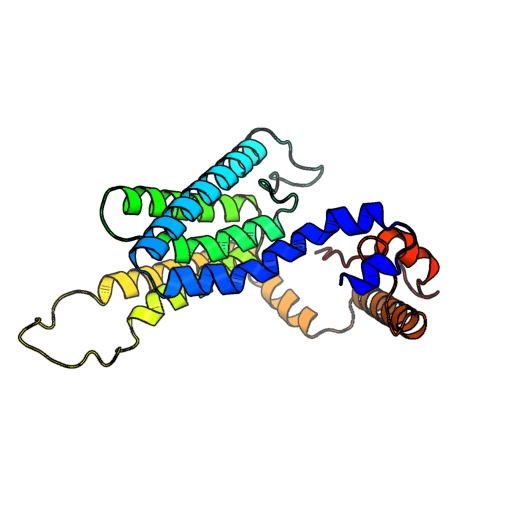577 -4.642 1.00 49.94 184 GLY A O 1
ATOM 1371 N N . PRO A 1 185 ? 13.400 22.547 -3.807 1.00 54.78 185 PRO A N 1
ATOM 1372 C CA . PRO A 1 185 ? 12.467 23.306 -4.646 1.00 54.78 185 PRO A CA 1
ATOM 1373 C C . PRO A 1 185 ? 12.730 23.108 -6.151 1.00 54.78 185 PRO A C 1
ATOM 1375 O O . PRO A 1 185 ? 11.786 23.065 -6.941 1.00 54.78 185 PRO A O 1
ATOM 1378 N N . ASP A 1 186 ? 13.987 22.885 -6.531 1.00 52.31 186 ASP A N 1
ATOM 1379 C CA . ASP A 1 186 ? 14.421 22.844 -7.929 1.00 52.31 186 ASP A CA 1
ATOM 1380 C C . ASP A 1 186 ? 13.990 21.548 -8.638 1.00 52.31 186 ASP A C 1
ATOM 1382 O O . ASP A 1 186 ? 13.482 21.588 -9.755 1.00 52.31 186 ASP A O 1
ATOM 1386 N N . VAL A 1 187 ? 14.036 20.398 -7.953 1.00 50.25 187 VAL A N 1
ATOM 1387 C CA . VAL A 1 187 ? 13.630 19.099 -8.529 1.00 50.25 187 VAL A CA 1
ATOM 1388 C C . VAL A 1 187 ? 12.115 19.012 -8.726 1.00 50.25 187 VAL A C 1
ATOM 1390 O O . VAL A 1 187 ? 11.650 18.295 -9.608 1.00 50.25 187 VAL A O 1
ATOM 1393 N N . LEU A 1 188 ? 11.310 19.716 -7.922 1.00 48.47 188 LEU A N 1
ATOM 1394 C CA . LEU A 1 188 ? 9.855 19.769 -8.122 1.00 48.47 188 LEU A CA 1
ATOM 1395 C C . LEU A 1 188 ? 9.494 20.578 -9.367 1.00 48.47 188 LEU A C 1
ATOM 1397 O O . LEU A 1 188 ? 8.612 20.164 -10.120 1.00 48.47 188 LEU A O 1
ATOM 1401 N N . LEU A 1 189 ? 10.191 21.693 -9.598 1.00 54.94 189 LEU A N 1
ATOM 1402 C CA . LEU A 1 189 ? 10.009 22.520 -10.786 1.00 54.94 189 LEU A CA 1
ATOM 1403 C C . LEU A 1 189 ? 10.536 21.815 -12.036 1.00 54.94 189 LEU A C 1
ATOM 1405 O O . LEU A 1 189 ? 9.831 21.786 -13.038 1.00 54.94 189 LEU A O 1
ATOM 1409 N N . GLU A 1 190 ? 11.691 21.151 -11.961 1.00 52.91 190 GLU A N 1
ATOM 1410 C CA . GLU A 1 190 ? 12.217 20.326 -13.054 1.00 52.91 190 GLU A CA 1
ATOM 1411 C C . GLU A 1 190 ? 11.315 19.122 -13.355 1.00 52.91 190 GLU A C 1
ATOM 1413 O O . GLU A 1 190 ? 11.110 18.772 -14.516 1.00 52.91 190 GLU A O 1
ATOM 1418 N N . ARG A 1 191 ? 10.713 18.489 -12.339 1.00 51.25 191 ARG A N 1
ATOM 1419 C CA . ARG A 1 191 ? 9.761 17.378 -12.529 1.00 51.25 191 ARG A CA 1
ATOM 1420 C C . ARG A 1 191 ? 8.420 17.833 -13.080 1.00 51.25 191 ARG A C 1
ATOM 1422 O O . ARG A 1 191 ? 7.861 17.143 -13.927 1.00 51.25 191 ARG A O 1
ATOM 1429 N N . ALA A 1 192 ? 7.904 18.975 -12.636 1.00 54.84 192 ALA A N 1
ATOM 1430 C CA . ALA A 1 192 ? 6.723 19.575 -13.241 1.00 54.84 192 ALA A CA 1
ATOM 1431 C C . ALA A 1 192 ? 7.016 19.951 -14.701 1.00 54.84 192 ALA A C 1
ATOM 1433 O O . ALA A 1 192 ? 6.279 19.535 -15.588 1.00 54.84 192 ALA A O 1
ATOM 1434 N N . ALA A 1 193 ? 8.138 20.626 -14.967 1.00 58.97 193 ALA A N 1
ATOM 1435 C CA . ALA A 1 193 ? 8.558 21.021 -16.309 1.00 58.97 193 ALA A CA 1
ATOM 1436 C C . ALA A 1 193 ? 8.789 19.817 -17.240 1.00 58.97 193 ALA A C 1
ATOM 1438 O O . ALA A 1 193 ? 8.321 19.834 -18.373 1.00 58.97 193 ALA A O 1
ATOM 1439 N N . SER A 1 194 ? 9.430 18.747 -16.759 1.00 52.12 194 SER A N 1
ATOM 1440 C CA . SER A 1 194 ? 9.663 17.509 -17.527 1.00 52.12 194 SER A CA 1
ATOM 1441 C C . SER A 1 194 ? 8.431 16.620 -17.671 1.00 52.12 194 SER A C 1
ATOM 1443 O O . SER A 1 194 ? 8.348 15.865 -18.630 1.00 52.12 194 SER A O 1
ATOM 1445 N N . THR A 1 195 ? 7.437 16.723 -16.783 1.00 54.81 195 THR A N 1
ATOM 1446 C CA . THR A 1 195 ? 6.121 16.091 -17.005 1.00 54.81 195 THR A CA 1
ATOM 1447 C C . THR A 1 195 ? 5.399 16.737 -18.193 1.00 54.81 195 THR A C 1
ATOM 1449 O O . THR A 1 195 ? 4.590 16.088 -18.852 1.00 54.81 195 THR A O 1
ATOM 1452 N N . PHE A 1 196 ? 5.715 18.002 -18.485 1.00 58.12 196 PHE A N 1
ATOM 1453 C CA . PHE A 1 196 ? 5.198 18.746 -19.630 1.00 58.12 196 PHE A CA 1
ATOM 1454 C C . PHE A 1 196 ? 6.175 18.819 -20.820 1.00 58.12 196 PHE A C 1
ATOM 1456 O O . PHE A 1 196 ? 5.801 19.386 -21.846 1.00 58.12 196 PHE A O 1
ATOM 1463 N N . SER A 1 197 ? 7.380 18.234 -20.735 1.00 51.47 197 SER A N 1
ATOM 1464 C CA . SER A 1 197 ? 8.327 18.161 -21.857 1.00 51.47 197 SER A CA 1
ATOM 1465 C C . SER A 1 197 ? 8.369 16.749 -22.455 1.00 51.47 197 SER A C 1
ATOM 1467 O O . SER A 1 197 ? 8.466 15.755 -21.744 1.00 51.47 197 SER A O 1
ATOM 1469 N N . MET A 1 198 ? 8.271 16.658 -23.785 1.00 49.62 198 MET A N 1
ATOM 1470 C CA . MET A 1 198 ? 8.313 15.401 -24.561 1.00 49.62 198 MET A CA 1
ATOM 1471 C C . MET A 1 198 ? 9.731 15.045 -25.048 1.00 49.62 198 MET A C 1
ATOM 1473 O O . MET A 1 198 ? 9.895 14.256 -25.974 1.00 49.62 198 MET A O 1
ATOM 1477 N N . GLU A 1 199 ? 10.763 15.679 -24.492 1.00 54.25 199 GLU A N 1
ATOM 1478 C CA . GLU A 1 199 ? 12.126 15.655 -25.043 1.00 54.25 199 GLU A CA 1
ATOM 1479 C C . GLU A 1 199 ? 13.054 14.652 -24.333 1.00 54.25 199 GLU A C 1
ATOM 1481 O O . GLU A 1 199 ? 14.268 14.664 -24.532 1.00 54.25 199 GLU A O 1
ATOM 1486 N N . ASN A 1 200 ? 12.509 13.764 -23.492 1.00 58.16 200 ASN A N 1
ATOM 1487 C CA . ASN A 1 200 ? 13.318 12.808 -22.744 1.00 58.16 200 ASN A CA 1
ATOM 1488 C C . ASN A 1 200 ? 13.695 11.585 -23.608 1.00 58.16 200 ASN A C 1
ATOM 1490 O O . ASN A 1 200 ? 12.814 10.948 -24.184 1.00 58.16 200 ASN A O 1
ATOM 1494 N N . PRO A 1 201 ? 14.966 11.133 -23.611 1.00 56.19 201 PRO A N 1
ATOM 1495 C CA . PRO A 1 201 ? 15.393 9.903 -24.299 1.00 56.19 201 PRO A CA 1
ATOM 1496 C C . PRO A 1 201 ? 14.614 8.640 -23.878 1.00 56.19 201 PRO A C 1
ATOM 1498 O O . PRO A 1 201 ? 14.490 7.690 -24.646 1.00 56.19 201 PRO A O 1
ATOM 1501 N N . ASN A 1 202 ? 14.039 8.641 -22.667 1.00 59.22 202 ASN A N 1
ATOM 1502 C CA . ASN A 1 202 ? 13.165 7.575 -22.164 1.00 59.22 202 ASN A CA 1
ATOM 1503 C C . ASN A 1 202 ? 11.789 7.516 -22.863 1.00 59.22 202 ASN A C 1
ATOM 1505 O O . ASN A 1 202 ? 11.099 6.502 -22.747 1.00 59.22 202 ASN A O 1
ATOM 1509 N N . ASP A 1 203 ? 11.368 8.566 -23.574 1.00 65.56 203 ASP A N 1
ATOM 1510 C CA . ASP A 1 203 ? 10.074 8.611 -24.266 1.00 65.56 203 ASP A CA 1
ATOM 1511 C C . ASP A 1 203 ? 10.079 7.781 -25.555 1.00 65.56 203 ASP A C 1
ATOM 1513 O O . ASP A 1 203 ? 9.079 7.130 -25.865 1.00 65.56 203 ASP A O 1
ATOM 1517 N N . LEU A 1 204 ? 11.225 7.695 -26.243 1.00 70.50 204 LEU A N 1
ATOM 1518 C CA . LEU A 1 204 ? 11.413 6.769 -27.365 1.00 70.50 204 LEU A CA 1
ATOM 1519 C C . LEU A 1 204 ? 11.331 5.312 -26.907 1.00 70.50 204 LEU A C 1
ATOM 1521 O O . LEU A 1 204 ? 10.633 4.518 -27.533 1.00 70.50 204 LEU A O 1
ATOM 1525 N N . ASP A 1 205 ? 11.947 4.971 -25.773 1.00 69.50 205 ASP A N 1
ATOM 1526 C CA . ASP A 1 205 ? 11.829 3.630 -25.191 1.00 69.50 205 ASP A CA 1
ATOM 1527 C C . ASP A 1 205 ? 10.368 3.310 -24.833 1.00 69.50 205 ASP A C 1
ATOM 1529 O O . ASP A 1 205 ? 9.873 2.235 -25.161 1.00 69.50 205 ASP A O 1
ATOM 1533 N N . ARG A 1 206 ? 9.627 4.249 -24.226 1.00 74.38 206 ARG A N 1
ATOM 1534 C CA . ARG A 1 206 ? 8.192 4.070 -23.921 1.00 74.38 206 ARG A CA 1
ATOM 1535 C C . ARG A 1 206 ? 7.362 3.830 -25.177 1.00 74.38 206 ARG A C 1
ATOM 1537 O O . ARG A 1 206 ? 6.503 2.946 -25.181 1.00 74.38 206 ARG A O 1
ATOM 1544 N N . LEU A 1 207 ? 7.620 4.595 -26.236 1.00 79.69 207 LEU A N 1
ATOM 1545 C CA . LEU A 1 207 ? 6.939 4.431 -27.514 1.00 79.69 207 LEU A CA 1
ATOM 1546 C C . LEU A 1 207 ? 7.285 3.073 -28.142 1.00 79.69 207 LEU A C 1
ATOM 1548 O O . LEU A 1 207 ? 6.394 2.405 -28.667 1.00 79.69 207 LEU A O 1
ATOM 1552 N N . ALA A 1 208 ? 8.542 2.630 -28.033 1.00 78.56 208 ALA A N 1
ATOM 1553 C CA . ALA A 1 208 ? 9.004 1.334 -28.528 1.00 78.56 208 ALA A CA 1
ATOM 1554 C C . ALA A 1 208 ? 8.317 0.181 -27.797 1.00 78.56 208 ALA A C 1
ATOM 1556 O O . ALA A 1 208 ? 7.828 -0.755 -28.437 1.00 78.56 208 ALA A O 1
ATOM 1557 N N . MET A 1 209 ? 8.193 0.270 -26.468 1.00 78.19 209 MET A N 1
ATOM 1558 C CA . MET A 1 209 ? 7.450 -0.715 -25.678 1.00 78.19 209 MET A CA 1
ATOM 1559 C C . MET A 1 209 ? 5.964 -0.728 -26.044 1.00 78.19 209 MET A C 1
ATOM 1561 O O . MET A 1 209 ? 5.380 -1.801 -26.190 1.00 78.19 209 MET A O 1
ATOM 1565 N N . ALA A 1 210 ? 5.346 0.441 -26.244 1.00 83.31 210 ALA A N 1
ATOM 1566 C CA . ALA A 1 210 ? 3.939 0.540 -26.634 1.00 83.31 210 ALA A CA 1
ATOM 1567 C C . ALA A 1 210 ? 3.685 -0.057 -28.030 1.00 83.31 210 ALA A C 1
ATOM 1569 O O . ALA A 1 210 ? 2.739 -0.827 -28.218 1.00 83.31 210 ALA A O 1
ATOM 1570 N N . ALA A 1 211 ? 4.555 0.240 -28.999 1.00 84.69 211 ALA A N 1
ATOM 1571 C CA . ALA A 1 211 ? 4.496 -0.321 -30.345 1.00 84.69 211 ALA A CA 1
ATOM 1572 C C . ALA A 1 211 ? 4.713 -1.844 -30.338 1.00 84.69 211 ALA A C 1
ATOM 1574 O O . ALA A 1 211 ? 3.975 -2.579 -31.001 1.00 84.69 211 ALA A O 1
ATOM 1575 N N . THR A 1 212 ? 5.665 -2.326 -29.535 1.00 84.25 212 THR A N 1
ATOM 1576 C CA . THR A 1 212 ? 5.928 -3.757 -29.317 1.00 84.25 212 THR A CA 1
ATOM 1577 C C . THR A 1 212 ? 4.711 -4.454 -28.705 1.00 84.25 212 THR A C 1
ATOM 1579 O O . THR A 1 212 ? 4.249 -5.468 -29.229 1.00 84.25 212 THR A O 1
ATOM 1582 N N . GLY A 1 213 ? 4.108 -3.870 -27.664 1.00 82.56 213 GLY A N 1
ATOM 1583 C CA . GLY A 1 213 ? 2.878 -4.377 -27.055 1.00 82.56 213 GLY A CA 1
ATOM 1584 C C . GLY A 1 213 ? 1.720 -4.455 -28.054 1.00 82.56 213 GLY A C 1
ATOM 1585 O O . GLY A 1 213 ? 1.029 -5.471 -28.126 1.00 82.56 213 GLY A O 1
ATOM 1586 N N . LEU A 1 214 ? 1.549 -3.435 -28.902 1.00 86.38 214 LEU A N 1
ATOM 1587 C CA . LEU A 1 214 ? 0.524 -3.439 -29.948 1.00 86.38 214 LEU A CA 1
ATOM 1588 C C . LEU A 1 214 ? 0.770 -4.531 -31.002 1.00 86.38 214 LEU A C 1
ATOM 1590 O O . LEU A 1 214 ? -0.179 -5.177 -31.453 1.00 86.38 214 LEU A O 1
ATOM 1594 N N . LYS A 1 215 ? 2.031 -4.765 -31.382 1.00 85.44 215 LYS A N 1
ATOM 1595 C CA . LYS A 1 215 ? 2.430 -5.847 -32.296 1.00 85.44 215 LYS A CA 1
ATOM 1596 C C . LYS A 1 215 ? 2.076 -7.219 -31.712 1.00 85.44 215 LYS A C 1
ATOM 1598 O O . LYS A 1 215 ? 1.505 -8.049 -32.417 1.00 85.44 215 LYS A O 1
ATOM 1603 N N . MET A 1 216 ? 2.318 -7.423 -30.417 1.00 83.00 216 MET A N 1
ATOM 1604 C CA . MET A 1 216 ? 1.971 -8.659 -29.707 1.00 83.00 216 MET A CA 1
ATOM 1605 C C . MET A 1 216 ? 0.454 -8.860 -29.575 1.00 83.00 216 MET A C 1
ATOM 1607 O O . MET A 1 216 ? -0.030 -9.969 -29.792 1.00 83.00 216 MET A O 1
ATOM 1611 N N . ILE A 1 217 ? -0.315 -7.800 -29.291 1.00 85.00 217 ILE A N 1
ATOM 1612 C CA . ILE A 1 217 ? -1.789 -7.859 -29.239 1.00 85.00 217 ILE A CA 1
ATOM 1613 C C . ILE A 1 217 ? -2.361 -8.253 -30.604 1.00 85.00 217 ILE A C 1
ATOM 1615 O O . ILE A 1 217 ? -3.241 -9.108 -30.679 1.00 85.00 217 ILE A O 1
ATOM 1619 N N . LYS A 1 218 ? -1.841 -7.668 -31.691 1.00 85.69 218 LYS A N 1
ATOM 1620 C CA . LYS A 1 218 ? -2.253 -8.028 -33.057 1.00 85.69 218 LYS A CA 1
ATOM 1621 C C . LYS A 1 218 ? -1.925 -9.484 -33.396 1.00 85.69 218 LYS A C 1
ATOM 1623 O O . LYS A 1 218 ? -2.696 -10.116 -34.111 1.00 85.69 218 LYS A O 1
ATOM 1628 N N . ALA A 1 219 ? -0.813 -10.013 -32.888 1.00 84.94 219 ALA A N 1
ATOM 1629 C CA . ALA A 1 219 ? -0.406 -11.397 -33.114 1.00 84.94 219 ALA A CA 1
ATOM 1630 C C . ALA A 1 219 ? -1.195 -12.417 -32.274 1.00 84.94 219 ALA A C 1
ATOM 1632 O O . ALA A 1 219 ? -1.461 -13.522 -32.742 1.00 84.94 219 ALA A O 1
ATOM 1633 N N . HIS A 1 220 ? -1.600 -12.051 -31.054 1.00 83.75 220 HIS A N 1
ATOM 1634 C CA . HIS A 1 220 ? -2.291 -12.942 -30.115 1.00 83.75 220 HIS A CA 1
ATOM 1635 C C . HIS A 1 220 ? -3.596 -12.326 -29.555 1.00 83.75 220 HIS A C 1
ATOM 1637 O O . HIS A 1 220 ? -3.729 -12.176 -28.338 1.00 83.75 220 HIS A O 1
ATOM 1643 N N . PRO A 1 221 ? -4.594 -11.999 -30.404 1.00 82.06 221 PRO A N 1
ATOM 1644 C CA . PRO A 1 221 ? -5.731 -11.149 -30.025 1.00 82.06 221 PRO A CA 1
ATOM 1645 C C . PRO A 1 221 ? -6.745 -11.793 -29.071 1.00 82.06 221 PRO A C 1
ATOM 1647 O O . PRO A 1 221 ? -7.433 -11.083 -28.345 1.00 82.06 221 PRO A O 1
ATOM 1650 N N . LEU A 1 222 ? -6.876 -13.124 -29.074 1.00 77.06 222 LEU A N 1
ATOM 1651 C CA . LEU A 1 222 ? -7.941 -13.811 -28.328 1.00 77.06 222 LEU A CA 1
ATOM 1652 C C . LEU A 1 222 ? -7.503 -14.277 -26.935 1.00 77.06 222 LEU A C 1
ATOM 1654 O O . LEU A 1 222 ? -8.225 -14.093 -25.961 1.00 77.06 222 LEU A O 1
ATOM 1658 N N . LEU A 1 223 ? -6.333 -14.910 -26.840 1.00 75.12 223 LEU A N 1
ATOM 1659 C CA . LEU A 1 223 ? -5.884 -15.598 -25.621 1.00 75.12 223 LEU A CA 1
ATOM 1660 C C . LEU A 1 223 ? -4.590 -15.009 -25.043 1.00 75.12 223 LEU A C 1
ATOM 1662 O O . LEU A 1 223 ? -4.193 -15.382 -23.935 1.00 75.12 223 LEU A O 1
ATOM 1666 N N . GLY A 1 224 ? -3.963 -14.074 -25.766 1.00 77.38 224 GLY A N 1
ATOM 1667 C CA . GLY A 1 224 ? -2.648 -13.541 -25.436 1.00 77.38 224 GLY A CA 1
ATOM 1668 C C . GLY A 1 224 ? -1.556 -14.610 -25.494 1.00 77.38 224 GLY A C 1
ATOM 1669 O O . GLY A 1 224 ? -1.730 -15.678 -26.078 1.00 77.38 224 GLY A O 1
ATOM 1670 N N . ILE A 1 225 ? -0.425 -14.307 -24.864 1.00 76.06 225 ILE A N 1
ATOM 1671 C CA . ILE A 1 225 ? 0.742 -15.197 -24.782 1.00 76.06 225 ILE A CA 1
ATOM 1672 C C . ILE A 1 225 ? 0.767 -16.064 -23.515 1.00 76.06 225 ILE A C 1
ATOM 1674 O O . ILE A 1 225 ? 1.666 -16.880 -23.375 1.00 76.06 225 ILE A O 1
ATOM 1678 N N . GLY A 1 226 ? -0.212 -15.923 -22.615 1.00 68.62 226 GLY A N 1
ATOM 1679 C CA . GLY A 1 226 ? -0.214 -16.580 -21.304 1.00 68.62 226 GLY A CA 1
ATOM 1680 C C . GLY A 1 226 ? 0.534 -15.784 -20.219 1.00 68.62 226 GLY A C 1
ATOM 1681 O O . GLY A 1 226 ? 1.399 -14.964 -20.536 1.00 68.62 226 GLY A O 1
ATOM 1682 N N . PRO A 1 227 ? 0.180 -15.975 -18.934 1.00 62.97 227 PRO A N 1
ATOM 1683 C CA . PRO A 1 227 ? 0.831 -15.299 -17.809 1.00 62.97 227 PRO A CA 1
ATOM 1684 C C . PRO A 1 227 ? 2.268 -15.822 -17.603 1.00 62.97 227 PRO A C 1
ATOM 1686 O O . PRO A 1 227 ? 2.574 -16.953 -17.981 1.00 62.97 227 PRO A O 1
ATOM 1689 N N . GLY A 1 228 ? 3.170 -14.974 -17.101 1.00 66.69 228 GLY A N 1
ATOM 1690 C CA . GLY A 1 228 ? 4.585 -15.310 -16.863 1.00 66.69 228 GLY A CA 1
ATOM 1691 C C . GLY A 1 228 ? 5.483 -15.458 -18.107 1.00 66.69 228 GLY A C 1
ATOM 1692 O O . GLY A 1 228 ? 6.698 -15.576 -17.982 1.00 66.69 228 GLY A O 1
ATOM 1693 N N . LEU A 1 229 ? 4.932 -15.419 -19.328 1.00 71.56 229 LEU A N 1
ATOM 1694 C CA . LEU A 1 229 ? 5.703 -15.630 -20.567 1.00 71.56 229 LEU A CA 1
ATOM 1695 C C . LEU A 1 229 ? 6.264 -14.346 -21.189 1.00 71.56 229 LEU A C 1
ATOM 1697 O O . LEU A 1 229 ? 7.089 -14.416 -22.102 1.00 71.56 229 LEU A O 1
ATOM 1701 N N . MET A 1 230 ? 5.855 -13.178 -20.686 1.00 72.56 230 MET A N 1
ATOM 1702 C CA . MET A 1 230 ? 6.251 -11.880 -21.235 1.00 72.56 230 MET A CA 1
ATOM 1703 C C . MET A 1 230 ? 7.771 -11.707 -21.245 1.00 72.56 230 MET A C 1
ATOM 1705 O O . MET A 1 230 ? 8.320 -11.329 -22.269 1.00 72.56 230 MET A O 1
ATOM 1709 N N . GLU A 1 231 ? 8.466 -12.073 -20.167 1.00 69.19 231 GLU A N 1
ATOM 1710 C CA . GLU A 1 231 ? 9.927 -11.929 -20.083 1.00 69.19 231 GLU A CA 1
ATOM 1711 C C . GLU A 1 231 ? 10.689 -12.753 -21.124 1.00 69.19 231 GLU A C 1
ATOM 1713 O O . GLU A 1 231 ? 11.720 -12.317 -21.628 1.00 69.19 231 GLU A O 1
ATOM 1718 N N . ARG A 1 232 ? 10.160 -13.922 -21.497 1.00 73.19 232 ARG A N 1
ATOM 1719 C CA . ARG A 1 232 ? 10.797 -14.813 -22.477 1.00 73.19 232 ARG A CA 1
ATOM 1720 C C . ARG A 1 232 ? 10.463 -14.438 -23.912 1.00 73.19 232 ARG A C 1
ATOM 1722 O O . ARG A 1 232 ? 11.274 -14.635 -24.809 1.00 73.19 232 ARG A O 1
ATOM 1729 N N . VAL A 1 233 ? 9.244 -13.957 -24.136 1.00 75.88 233 VAL A N 1
ATOM 1730 C CA . VAL A 1 233 ? 8.728 -13.687 -25.477 1.00 75.88 233 VAL A CA 1
ATOM 1731 C C . VAL A 1 233 ? 9.090 -12.273 -25.918 1.00 75.88 233 VAL A C 1
ATOM 1733 O O . VAL A 1 233 ? 9.413 -12.081 -27.084 1.00 75.88 233 VAL A O 1
ATOM 1736 N N . TYR A 1 234 ? 9.103 -11.301 -25.004 1.00 77.56 234 TYR A N 1
ATOM 1737 C CA . TYR A 1 234 ? 9.307 -9.887 -25.311 1.00 77.56 234 TYR A CA 1
ATOM 1738 C C . TYR A 1 234 ? 10.517 -9.594 -26.215 1.00 77.56 234 TYR A C 1
ATOM 1740 O O . TYR A 1 234 ? 10.293 -8.927 -27.226 1.00 77.56 234 TYR A O 1
ATOM 1748 N N . PRO A 1 235 ? 11.732 -10.144 -25.977 1.00 80.00 235 PRO A N 1
ATOM 1749 C CA . PRO A 1 235 ? 12.901 -9.865 -26.819 1.00 80.00 235 PRO A CA 1
ATOM 1750 C C . PRO A 1 235 ? 12.695 -10.209 -28.302 1.00 80.00 235 PRO A C 1
ATOM 1752 O O . PRO A 1 235 ? 13.238 -9.543 -29.174 1.00 80.00 235 PRO A O 1
ATOM 1755 N N . ALA A 1 236 ? 11.864 -11.210 -28.609 1.00 80.12 236 ALA A N 1
ATOM 1756 C CA . ALA A 1 236 ? 11.576 -11.617 -29.985 1.00 80.12 236 ALA A CA 1
ATOM 1757 C C . ALA A 1 236 ? 10.591 -10.683 -30.715 1.00 80.12 236 ALA A C 1
ATOM 1759 O O . ALA A 1 236 ? 10.430 -10.784 -31.933 1.00 80.12 236 ALA A O 1
ATOM 1760 N N . TRP A 1 237 ? 9.898 -9.799 -29.990 1.00 78.38 237 TRP A N 1
ATOM 1761 C CA . TRP A 1 237 ? 8.864 -8.920 -30.544 1.00 78.38 237 TRP A CA 1
ATOM 1762 C C . TRP A 1 237 ? 9.255 -7.446 -30.584 1.00 78.38 237 TRP A C 1
ATOM 1764 O O . TRP A 1 237 ? 8.545 -6.684 -31.253 1.00 78.38 237 TRP A O 1
ATOM 1774 N N . VAL A 1 238 ? 10.356 -7.068 -29.921 1.00 79.75 238 VAL A N 1
ATOM 1775 C CA . VAL A 1 238 ? 10.861 -5.690 -29.846 1.00 79.75 238 VAL A CA 1
ATOM 1776 C C . VAL A 1 238 ? 10.977 -5.080 -31.244 1.00 79.75 238 VAL A C 1
ATOM 1778 O O . VAL A 1 238 ? 11.364 -5.733 -32.215 1.00 79.75 238 VAL A O 1
ATOM 1781 N N . VAL A 1 239 ? 10.546 -3.827 -31.358 1.00 79.00 239 VAL A N 1
ATOM 1782 C CA . VAL A 1 239 ? 10.712 -3.025 -32.573 1.00 79.00 239 VAL A CA 1
ATOM 1783 C C . VAL A 1 239 ? 12.183 -2.656 -32.773 1.00 79.00 239 VAL A C 1
ATOM 1785 O O . VAL A 1 239 ? 12.903 -2.385 -31.821 1.00 79.00 239 VAL A O 1
ATOM 1788 N N . ASP A 1 240 ? 12.612 -2.611 -34.025 1.00 78.75 240 ASP A N 1
ATOM 1789 C CA . ASP A 1 240 ? 13.981 -2.360 -34.489 1.00 78.75 240 ASP A CA 1
ATOM 1790 C C . ASP A 1 240 ? 14.598 -1.033 -34.012 1.00 78.75 240 ASP A C 1
ATOM 1792 O O . ASP A 1 240 ? 15.816 -0.899 -33.954 1.00 78.75 240 ASP A O 1
ATOM 1796 N N . TRP A 1 241 ? 13.767 -0.065 -33.631 1.00 76.06 241 TRP A N 1
ATOM 1797 C CA . TRP A 1 241 ? 14.182 1.233 -33.091 1.00 76.06 241 TRP A CA 1
ATOM 1798 C C . TRP A 1 241 ? 14.123 1.324 -31.550 1.00 76.06 241 TRP A C 1
ATOM 1800 O O . TRP A 1 241 ? 14.313 2.407 -30.996 1.00 76.06 241 TRP A O 1
ATOM 1810 N N . GLY A 1 242 ? 13.848 0.222 -30.840 1.00 66.12 242 GLY A N 1
ATOM 1811 C CA . GLY A 1 242 ? 13.851 0.162 -29.373 1.00 66.12 242 GLY A CA 1
ATOM 1812 C C . GLY A 1 242 ? 15.255 -0.030 -28.789 1.00 66.12 242 GLY A C 1
ATOM 1813 O O . GLY A 1 242 ? 16.012 -0.873 -29.256 1.00 66.12 242 GLY A O 1
ATOM 1814 N N . PHE A 1 243 ? 15.611 0.722 -27.742 1.00 60.06 243 PHE A N 1
ATOM 1815 C CA . PHE A 1 243 ? 16.994 0.815 -27.247 1.00 60.06 243 PHE A CA 1
ATOM 1816 C C . PHE A 1 243 ? 17.393 -0.319 -26.280 1.00 60.06 243 PHE A C 1
ATOM 1818 O O . PHE A 1 243 ? 18.578 -0.524 -26.011 1.00 60.06 243 PHE A O 1
ATOM 1825 N N . ARG A 1 244 ? 16.421 -1.054 -25.714 1.00 60.50 244 ARG A N 1
ATOM 1826 C CA . ARG A 1 244 ? 16.647 -2.102 -24.699 1.00 60.50 244 ARG A CA 1
ATOM 1827 C C . ARG A 1 244 ? 15.883 -3.391 -25.019 1.00 60.50 244 ARG A C 1
ATOM 1829 O O . ARG A 1 244 ? 14.711 -3.524 -24.681 1.00 60.50 244 ARG A O 1
ATOM 1836 N N . GLU A 1 245 ? 16.575 -4.373 -25.596 1.00 53.91 245 GLU A N 1
ATOM 1837 C CA . GLU A 1 245 ? 16.003 -5.680 -25.978 1.00 53.91 245 GLU A CA 1
ATOM 1838 C C . GLU A 1 245 ? 15.612 -6.580 -24.787 1.00 53.91 245 GLU A C 1
ATOM 1840 O O . GLU A 1 245 ? 14.783 -7.473 -24.939 1.00 53.91 245 GLU A O 1
ATOM 1845 N N . GLN A 1 246 ? 16.178 -6.362 -23.592 1.00 51.41 246 GLN A N 1
ATOM 1846 C CA . GLN A 1 246 ? 16.075 -7.317 -22.473 1.00 51.41 246 GLN A CA 1
ATOM 1847 C C . GLN A 1 246 ? 15.173 -6.890 -21.308 1.00 51.41 246 GLN A C 1
ATOM 1849 O O . GLN A 1 246 ? 14.996 -7.674 -20.383 1.00 51.41 246 GLN A O 1
ATOM 1854 N N . ASN A 1 247 ? 14.605 -5.678 -21.310 1.00 55.47 247 ASN A N 1
ATOM 1855 C CA . ASN A 1 247 ? 13.783 -5.205 -20.189 1.00 55.47 247 ASN A CA 1
ATOM 1856 C C . ASN A 1 247 ? 12.306 -5.091 -20.605 1.00 55.47 247 ASN A C 1
ATOM 1858 O O . ASN A 1 247 ? 11.932 -4.109 -21.245 1.00 55.47 247 ASN A O 1
ATOM 1862 N N . PRO A 1 248 ? 11.449 -6.054 -20.225 1.00 53.16 248 PRO A N 1
ATOM 1863 C CA . PRO A 1 248 ? 10.018 -6.034 -20.529 1.00 53.16 248 PRO A CA 1
ATOM 1864 C C . PRO A 1 248 ? 9.228 -5.111 -19.587 1.00 53.16 248 PRO A C 1
ATOM 1866 O O . PRO A 1 248 ? 7.998 -5.082 -19.627 1.00 53.16 248 PRO A O 1
ATOM 1869 N N . HIS A 1 249 ? 9.921 -4.363 -18.726 1.00 55.19 249 HIS A N 1
ATOM 1870 C CA . HIS A 1 249 ? 9.339 -3.434 -17.769 1.00 55.19 249 HIS A CA 1
ATOM 1871 C C . HIS A 1 249 ? 10.042 -2.075 -17.836 1.00 55.19 249 HIS A C 1
ATOM 1873 O O . HIS A 1 249 ? 11.264 -1.975 -17.973 1.00 55.19 249 HIS A O 1
ATOM 1879 N N . LEU A 1 250 ? 9.244 -1.015 -17.697 1.00 49.59 250 LEU A N 1
ATOM 1880 C CA . LEU A 1 250 ? 9.724 0.355 -17.563 1.00 49.59 250 LEU A CA 1
ATOM 1881 C C . LEU A 1 250 ? 10.403 0.526 -16.204 1.00 49.59 250 LEU A C 1
ATOM 1883 O O . LEU A 1 250 ? 9.733 0.614 -15.175 1.00 49.59 250 LEU A O 1
ATOM 1887 N N . HIS A 1 251 ? 11.730 0.630 -16.200 1.00 47.31 251 HIS A N 1
ATOM 1888 C CA . HIS A 1 251 ? 12.440 1.152 -15.039 1.00 47.31 251 HIS A CA 1
ATOM 1889 C C . HIS A 1 251 ? 12.321 2.670 -15.033 1.00 47.31 251 HIS A C 1
ATOM 1891 O O . HIS A 1 251 ? 12.643 3.342 -16.015 1.00 47.31 251 HIS A O 1
ATOM 1897 N N . ASN A 1 252 ? 11.854 3.220 -13.917 1.00 40.62 252 ASN A N 1
ATOM 1898 C CA . ASN A 1 252 ? 11.951 4.649 -13.676 1.00 40.62 252 ASN A CA 1
ATOM 1899 C C . ASN A 1 252 ? 13.385 4.945 -13.226 1.00 40.62 252 ASN A C 1
ATOM 1901 O O . ASN A 1 252 ? 13.667 4.978 -12.030 1.00 40.62 252 ASN A O 1
ATOM 1905 N N . ASN A 1 253 ? 14.300 5.079 -14.184 1.00 38.25 253 ASN A N 1
ATOM 1906 C CA . ASN A 1 253 ? 15.659 5.529 -13.908 1.00 38.25 253 ASN A CA 1
ATOM 1907 C C . ASN A 1 253 ? 15.619 7.053 -13.736 1.00 38.25 253 ASN A C 1
ATOM 1909 O O . ASN A 1 253 ? 15.823 7.792 -14.699 1.00 38.25 253 ASN A O 1
ATOM 1913 N N . LEU A 1 254 ? 15.282 7.492 -12.522 1.00 35.31 254 LEU A N 1
ATOM 1914 C CA . LEU A 1 254 ? 15.484 8.848 -12.010 1.00 35.31 254 LEU A CA 1
ATOM 1915 C C . LEU A 1 254 ? 16.077 8.771 -10.606 1.00 35.31 254 LEU A C 1
ATOM 1917 O O . LEU A 1 254 ? 15.399 8.195 -9.721 1.00 35.31 254 LEU A O 1
#

InterPro domains:
  IPR007016 O-antigen ligase-related domain [PF04932] (112-252)
  IPR051533 O-antigen ligase-like [PTHR37422] (2-247)

Foldseek 3Di:
DLLLLVVAPDVPVLVVVCPCVVVVCVVVLVVVLVVDVVSVLVVLLVVLVVLVQQLVQQVVCQVPPDDDVPDPGNQGPGPPNALVVLLVVLLVNLLSLCPNDDDPSNVSSNVSNVSSVVSNVSNVDLVSLVSSLVSQLCSLVVVVPPDPDDDDDDDDPDDDNVVSVVSNVVSVCSSVVCCCVPQPPVNVVVVVVVVVDCPDPVNQQVVQLVVLVVQQCVVPVPNGNHPPCCQVCQLVRTDPSHDDSRDNDDDPPD

Sequence (254 aa):
SLLSVMASRDRVEGLFELREIFLFAAPVVTWALWRDEKARARGLKVFAVGIFAALFVGFYQAAVTTPAPGDAIYRATGPLGHYMTFSGVLLVSIPALLAIRGGIGRVAAHLVAGLAVAMIGLTLTRSAWIGCGTALVVFYGAGFIPTRQKSSGKAGFQERPAHYAIGLLVALVVITMFVSALAGPDVLLERAASTFSMENPNDLDRLAMAATGLKMIKAHPLLGIGPGLMERVYPAWVVDWGFREQNPHLHNNL

=== Feature glossary ===
The record interleaves many kinds of information about one protein. Here is each kind framed as the question it answers.

Q: Are the domains correctly placed relative to each other?
A: Predicted aligned error is AlphaFold's pairwise confidence. Unlike pLDDT (per-residue), PAE is per-residue-pair and captures whether two parts of the structure are correctly placed relative to each other. Units are ångströms of expected positional error.

Q: Which residues are in helices, strands, or loops?
A: Eight-state secondary structure (DSSP): H is the canonical α-helix, G the tighter 3₁₀-helix, I the wider π-helix; E/B are β-structure, T and S are turns and bends, and '-' is everything else. DSSP derives these from the pattern of main-chain N–H···O=C hydrogen bonds, not from the sequence.

Q: What if only a Cα trace is available?
A: P-SEA three-state annotation labels each residue as helix, strand, or coil based purely on the geometry of the Cα trace. It serves as a fallback when the full backbone (and thus DSSP) is unavailable.

Q: What are the backbone torsion angles?
A: φ (phi) and ψ (psi) are the two rotatable backbone dihedrals per residue: φ is the C(i-1)–N–Cα–C torsion, ψ is the N–Cα–C–N(i+1) torsion, both in degrees on (−180°, 180°]. α-helical residues cluster near (−60°, −45°); β-strand residues near (−120°, +130°). A Ramachandran plot is simply a scatter of (φ, ψ) for every residue.

Q: What known structures does this most resemble?
A: Structural nearest neighbors (via Foldseek easy-search vs the PDB). Reported per hit: target PDB id, E-value, and alignment TM-score. A TM-score above ~0.5 is the conventional threshold for 'same fold'.

Q: What family and function is it annotated with?
A: Database cross-references. InterPro integrates a dozen domain/family signature databases into unified entries with residue-range hits. GO terms attach function/process/location labels with evidence codes. CATH codes position the fold in a four-level structural taxonomy. Organism is the NCBI-taxonomy species name.

Q: Which residues are buried vs exposed?
A: Solvent accessibility: the surface area of each residue that a 1.4 Å water probe can touch, in Å². When only backbone atoms are present the absolute values are lower than full-atom SASA (side chains contribute most of the area) and are flagged as backbone-only.

Q: What do the diagnostic plots show?
A: Three diagnostic plots accompany the record. The Cα contact map visualizes the tertiary structure as a 2D adjacency matrix (8 Å cutoff, sequence-local contacts suppressed). The Ramachandran plot shows the distribution of backbone (φ, ψ) torsions, with points in the α and β basins reflecting secondary structure content. The PAE plot shows AlphaFold's inter-residue confidence as a color matrix.

Q: What is the amino-acid chain?
A: The amino-acid sequence is the protein's primary structure: the linear order of residues from the N-terminus to the C-terminus, written in one-letter code. Everything else here — the 3D coordinates, the secondary structure, the domain annotations — is ultimately a consequence of this string.

Q: What do the rendered images show?
A: The six renders are orthographic views along the three Cartesian axes in both directions. Representation (cartoon, sticks, or surface) and color scheme (sequence-rainbow or by-chain) vary across proteins so the training set covers all the common visualization conventions.

Q: Where is each backbone atom in 3D?
A: The mmCIF table is the protein's shape written out atom by atom. For each backbone N, Cα, C, and carbonyl O, it records an (x, y, z) coordinate triple in Å plus the residue type, chain letter, and residue number.

Q: How mobile is each atom in the crystal?
A: For experimental (PDB) structures, the B-factor (temperature factor) quantifies the positional spread of each atom in the crystal — a combination of thermal vibration and static disorder — in units of Å². High B-factors mark flexible loops or poorly resolved regions; low B-factors mark the rigid, well-ordered core.

Q: How big and how compact is the whole molecule?
A: Three whole-structure scalars: the radius of gyration (RMS distance of Cα from centroid, in Å), the count of Cα–Cα contacts (pairs closer than 8 Å and separated by more than four residues in sequence — i.e. tertiary, not local, contacts), and the bounding-box dimensions. Together they distinguish compact globular folds from extended fibres or disordered chains.

Q: What does the local fold look like, residue by residue?
A: A 3Di character summarizes, for each residue, the relative orientation of the Cα frame of its nearest spatial neighbor. Because it encodes fold topology rather than chemistry, 3Di alignments detect remote structural similarity that sequence alignment misses.

Q: How confident is the AlphaFold model at each residue?
A: For AlphaFold models, the B-factor field carries pLDDT — the model's own estimate of local accuracy on a 0–100 scale. Regions with pLDDT<50 should be treated as essentially unmodeled; they often correspond to intrinsically disordered segments.